Protein AF-A0A938HQ20-F1 (afdb_monomer)

Radius of gyration: 19.68 Å; Cα contacts (8 Å, |Δi|>4): 626; chains: 1; bounding box: 53×43×56 Å

Nearest PDB structures (foldseek):
  8byt-assembly1_A  TM=5.112E-01  e=1.386E-05  Veillonella parvula
  8wv0-assembly1_B  TM=6.462E-01  e=5.219E-04  Burkholderia pseudomallei
  7lhh-assembly1_C  TM=2.530E-01  e=4.144E-02  Escherichia coli
  6oqh-assembly1_A  TM=3.835E-01  e=7.288E+00  Escherichia coli K-12
  8b14-assembly1_A  TM=2.678E-01  e=3.634E+00  Escherichia coli

Solvent-accessible surface area (backbone atoms only — not comparable to full-atom values): 14205 Å² total; per-residue (Å²): 136,79,69,69,65,56,54,56,56,50,47,53,52,49,57,66,69,69,57,90,62,73,57,50,79,47,77,48,77,50,74,40,73,49,74,50,75,42,98,88,76,45,76,49,71,48,43,52,32,45,34,38,37,43,39,39,37,37,50,55,101,91,42,69,36,40,36,42,40,38,30,38,32,26,31,64,70,65,76,43,79,45,66,56,30,41,29,43,31,43,45,39,77,93,45,48,36,31,45,33,42,35,28,38,68,49,43,42,57,55,60,74,84,44,66,44,86,80,42,101,52,82,59,86,37,87,87,60,58,68,64,63,20,26,45,35,40,35,43,32,28,43,62,88,48,32,36,40,28,41,30,50,27,31,22,47,32,77,56,80,84,86,59,86,83,44,77,26,28,39,31,28,27,47,33,38,31,61,70,93,82,55,41,36,37,42,36,43,19,39,36,43,41,23,32,49,51,69,74,92,70,94,63,99,59,85,60,53,77,38,67,39,41,34,40,29,42,19,37,40,38,54,55,96,58,32,40,38,37,39,37,38,31,38,23,38,50,94,94,41,77,35,42,39,40,32,41,36,39,40,35,56,79,46,103,89,40,69,51,73,50,73,51,72,50,78,94

Mean predicted aligned error: 9.04 Å

Foldseek 3Di:
DPPVVVVVVVVVVVVLVPDPAPKDKDKDWDWDKDWDADPVPGIDIWGQKTWMKIWIFGADPQGTAKIFIWIWMQGTRNPDIFTQDTWMKGADHPFQKIKIFFKDFFPDACLVPDDCSRPPDDDLPPPQDDQGIFGFMKMWGDDVQKIKIKTKGQQARRDDDDDPSHFIKIKMKIKGQDDPVSQKIKMKIWMFTWHFDDDPDDDPDPRDIWTKTKIKIKMWGHDDQKIKIKMKMWIDGPNDIKIKIKIKMWGDPDPPDIDIDIDMDID

pLDDT: mean 82.88, std 16.13, range [30.03, 98.38]

Secondary structure (DSSP, 8-state):
--SHHHHHHHHHHHHHHS--SSEEEEEEEEEEEEEEEETTTEEEEEEEEEEEEEEEEEEETTEEEEEEEEEEEEETTTTEEEEEEEEEEEEPGGGS-EEEEEEEE---GGGGT--GGGSSS--TTTTTPPPSEEEEEEEEEEETTEEEEEEEE-S-TTS---SSS---EEEEEEEE--SSS--EEEEEEEEEEEEE---SSS------EEEEEEEEEEEEEEETTEEEEEEEEEEEETTEEEEEEEEEEEEEEETTEEEEEEEEEE-

Sequence (267 aa):
MKTARWWLSAALLACAAASPAAASLFVALEGDARGGYSQRGGADAEVNSVGGSARKVFADRRGDRVILFAQAEWVEDFSEALLHQAYAEWKGPMGRWNIAAGRVLLPWGLRTAWSPARMPYGSPYDWTRTLESDNGALLRGTLGVWDYGLALTQGYGMEDIEEFPGPGNLTGRLGMTPGVEGNFTLGLSFAAGTAHASEHGHGMGDAMAEERTALALDCTWNAGRGTYRFEGGARRAEETWHGTLFGAVDYALLPRLTAQAAGQMYE

Structure (mmCIF, N/CA/C/O backbone):
data_AF-A0A938HQ20-F1
#
_entry.id   AF-A0A938HQ20-F1
#
loop_
_atom_site.group_PDB
_atom_site.id
_atom_site.type_symbol
_atom_site.label_atom_id
_atom_site.label_alt_id
_atom_site.label_comp_id
_atom_site.label_asym_id
_atom_site.label_entity_id
_atom_site.label_seq_id
_atom_site.pdbx_PDB_ins_code
_atom_site.Cartn_x
_atom_site.Cartn_y
_atom_site.Cartn_z
_atom_site.occupancy
_atom_site.B_iso_or_equiv
_atom_site.auth_seq_id
_atom_site.auth_comp_id
_atom_site.auth_asym_id
_atom_site.auth_atom_id
_atom_site.pdbx_PDB_model_num
ATOM 1 N N . MET A 1 1 ? 28.613 -8.564 7.491 1.00 35.94 1 MET A N 1
ATOM 2 C CA . MET A 1 1 ? 28.114 -8.247 8.851 1.00 35.94 1 MET A CA 1
ATOM 3 C C . MET A 1 1 ? 26.579 -8.350 8.901 1.00 35.94 1 MET A C 1
ATOM 5 O O . MET A 1 1 ? 25.905 -7.336 8.963 1.00 35.94 1 MET A O 1
ATOM 9 N N . LYS A 1 2 ? 26.005 -9.567 8.840 1.00 38.31 2 LYS A N 1
ATOM 10 C CA . LYS A 1 2 ? 24.539 -9.797 8.723 1.00 38.31 2 LYS A CA 1
ATOM 11 C C . LYS A 1 2 ? 23.814 -10.035 10.061 1.00 38.31 2 LYS A C 1
ATOM 13 O O . LYS A 1 2 ? 22.591 -10.016 10.118 1.00 38.31 2 LYS A O 1
ATOM 18 N N . THR A 1 3 ? 24.552 -10.231 11.152 1.00 40.84 3 THR A N 1
ATOM 19 C CA . THR A 1 3 ? 23.993 -10.632 12.454 1.00 40.84 3 THR A CA 1
ATOM 20 C C . THR A 1 3 ? 23.426 -9.467 13.264 1.00 40.84 3 THR A C 1
ATOM 22 O O . THR A 1 3 ? 22.509 -9.677 14.047 1.00 40.84 3 THR A O 1
ATOM 25 N N . ALA A 1 4 ? 23.895 -8.232 13.053 1.00 42.06 4 ALA A N 1
ATOM 26 C CA . ALA A 1 4 ? 23.478 -7.069 13.845 1.00 42.06 4 ALA A CA 1
ATOM 27 C C . ALA A 1 4 ? 22.016 -6.636 13.605 1.00 42.06 4 ALA A C 1
ATOM 29 O O . ALA A 1 4 ? 21.377 -6.112 14.515 1.00 42.06 4 ALA A O 1
ATOM 30 N N . ARG A 1 5 ? 21.461 -6.897 12.412 1.00 44.66 5 ARG A N 1
ATOM 31 C CA . ARG A 1 5 ? 20.091 -6.491 12.045 1.00 44.66 5 ARG A CA 1
ATOM 32 C C . ARG A 1 5 ? 19.007 -7.273 12.805 1.00 44.66 5 ARG A C 1
ATOM 34 O O . ARG A 1 5 ? 17.974 -6.707 13.141 1.00 44.66 5 ARG A O 1
ATOM 41 N N . TRP A 1 6 ? 19.270 -8.533 13.159 1.00 40.19 6 TRP A N 1
ATOM 42 C CA . TRP A 1 6 ? 18.310 -9.388 13.872 1.00 40.19 6 TRP A CA 1
ATOM 43 C C . TRP A 1 6 ? 18.124 -8.986 15.339 1.00 40.19 6 TRP A C 1
ATOM 45 O O . TRP A 1 6 ? 17.018 -9.068 15.871 1.00 40.19 6 TRP A O 1
ATOM 55 N N . TRP A 1 7 ? 19.183 -8.497 15.989 1.00 42.97 7 TRP A N 1
ATOM 56 C CA . TRP A 1 7 ? 19.135 -8.120 17.404 1.00 42.97 7 TRP A CA 1
ATOM 57 C C . TRP A 1 7 ? 18.306 -6.862 17.659 1.00 42.97 7 TRP A C 1
ATOM 59 O O . TRP A 1 7 ? 17.634 -6.790 18.682 1.00 42.97 7 TRP A O 1
ATOM 69 N N . LEU A 1 8 ? 18.289 -5.902 16.729 1.00 49.34 8 LEU A N 1
ATOM 70 C CA . LEU A 1 8 ? 17.454 -4.700 16.835 1.00 49.34 8 LEU A CA 1
ATOM 71 C C . LEU A 1 8 ? 15.960 -5.033 16.717 1.00 49.34 8 LEU A C 1
ATOM 73 O O . LEU A 1 8 ? 15.164 -4.568 17.533 1.00 49.34 8 LEU A O 1
ATOM 77 N N . SER A 1 9 ? 15.588 -5.902 15.775 1.00 51.88 9 SER A N 1
ATOM 78 C CA . SER A 1 9 ? 14.206 -6.372 15.607 1.00 51.88 9 SER A CA 1
ATOM 79 C C . SER A 1 9 ? 13.742 -7.232 16.788 1.00 51.88 9 SER A C 1
ATOM 81 O O . SER A 1 9 ? 12.637 -7.044 17.297 1.00 51.88 9 SER A O 1
ATOM 83 N N . ALA A 1 10 ? 14.606 -8.122 17.289 1.00 56.50 10 ALA A N 1
ATOM 84 C CA . ALA A 1 10 ? 14.327 -8.925 18.479 1.00 56.50 10 ALA A CA 1
ATOM 85 C C . ALA A 1 10 ? 14.229 -8.067 19.753 1.00 56.50 10 ALA A C 1
ATOM 87 O O . ALA A 1 10 ? 13.354 -8.304 20.583 1.00 56.50 10 ALA A O 1
ATOM 88 N N . ALA A 1 11 ? 15.070 -7.038 19.898 1.00 55.06 11 ALA A N 1
ATOM 89 C CA . ALA A 1 11 ? 15.013 -6.105 21.020 1.00 55.06 11 ALA A CA 1
ATOM 90 C C . ALA A 1 11 ? 13.743 -5.243 20.986 1.00 55.06 11 ALA A C 1
ATOM 92 O O . ALA A 1 11 ? 13.121 -5.038 22.026 1.00 55.06 11 ALA A O 1
ATOM 93 N N . LEU A 1 12 ? 13.302 -4.792 19.807 1.00 55.19 12 LEU A N 1
ATOM 94 C CA . LEU A 1 12 ? 12.027 -4.085 19.651 1.00 55.19 12 LEU A CA 1
ATOM 95 C C . LEU A 1 12 ? 10.833 -4.979 20.011 1.00 55.19 12 LEU A C 1
ATOM 97 O O . LEU A 1 12 ? 9.939 -4.530 20.728 1.00 55.19 12 LEU A O 1
ATOM 101 N N . LEU A 1 13 ? 10.848 -6.253 19.601 1.00 56.19 13 LEU A N 1
ATOM 102 C CA . LEU A 1 13 ? 9.827 -7.240 19.973 1.00 56.19 13 LEU A CA 1
ATOM 103 C C . LEU A 1 13 ? 9.849 -7.573 21.476 1.00 56.19 13 LEU A C 1
ATOM 105 O O . LEU A 1 13 ? 8.793 -7.661 22.099 1.00 56.19 13 LEU A O 1
ATOM 109 N N . ALA A 1 14 ? 11.027 -7.684 22.093 1.00 56.59 14 ALA A N 1
ATOM 110 C CA . ALA A 1 14 ? 11.170 -7.936 23.529 1.00 56.59 14 ALA A CA 1
ATOM 111 C C . ALA A 1 14 ? 10.738 -6.727 24.383 1.00 56.59 14 ALA A C 1
ATOM 113 O O . ALA A 1 14 ? 9.998 -6.884 25.355 1.00 56.59 14 ALA A O 1
ATOM 114 N N . CYS A 1 15 ? 11.098 -5.504 23.982 1.00 55.03 15 CYS A N 1
ATOM 115 C CA . CYS A 1 15 ? 10.603 -4.267 24.597 1.00 55.03 15 CYS A CA 1
ATOM 116 C C . CYS A 1 15 ? 9.084 -4.103 24.402 1.00 55.03 15 CYS A C 1
ATOM 118 O O . CYS A 1 15 ? 8.376 -3.594 25.277 1.00 55.03 15 CYS A O 1
ATOM 120 N N . ALA A 1 16 ? 8.554 -4.592 23.279 1.00 53.69 16 ALA A N 1
ATOM 121 C CA . ALA A 1 16 ? 7.124 -4.691 23.033 1.00 53.69 16 ALA A CA 1
ATOM 122 C C . ALA A 1 16 ? 6.448 -5.796 23.875 1.00 53.69 16 ALA A C 1
ATOM 124 O O . ALA A 1 16 ? 5.282 -5.647 24.219 1.00 53.69 16 ALA A O 1
ATOM 125 N N . ALA A 1 17 ? 7.130 -6.849 24.311 1.00 56.34 17 ALA A N 1
ATOM 126 C CA . ALA A 1 17 ? 6.540 -7.831 25.227 1.00 56.34 17 ALA A CA 1
ATOM 127 C C . ALA A 1 17 ? 6.546 -7.360 26.698 1.00 56.34 17 ALA A C 1
ATOM 129 O O . ALA A 1 17 ? 5.635 -7.686 27.451 1.00 56.34 17 ALA A O 1
ATOM 130 N N . ALA A 1 18 ? 7.533 -6.552 27.103 1.00 54.78 18 ALA A N 1
ATOM 131 C CA . ALA A 1 18 ? 7.809 -6.253 28.514 1.00 54.78 18 ALA A CA 1
ATOM 132 C C . ALA A 1 18 ? 7.185 -4.956 29.077 1.00 54.78 18 ALA A C 1
ATOM 134 O O . ALA A 1 18 ? 7.419 -4.617 30.236 1.00 54.78 18 ALA A O 1
ATOM 135 N N . SER A 1 19 ? 6.421 -4.186 28.292 1.00 50.12 19 SER A N 1
ATOM 136 C CA . SER A 1 19 ? 5.886 -2.902 28.781 1.00 50.12 19 SER A CA 1
ATOM 137 C C . SER A 1 19 ? 4.644 -3.091 29.673 1.00 50.12 19 SER A C 1
ATOM 139 O O . SER A 1 19 ? 3.666 -3.666 29.198 1.00 50.12 19 SER A O 1
ATOM 141 N N . PRO A 1 20 ? 4.627 -2.538 30.904 1.00 52.44 20 PRO A N 1
ATOM 142 C CA . PRO A 1 20 ? 3.507 -2.626 31.852 1.00 52.44 20 PRO A CA 1
ATOM 143 C C . PRO A 1 20 ? 2.342 -1.660 31.553 1.00 52.44 20 PRO A C 1
ATOM 145 O O . PRO A 1 20 ? 1.406 -1.555 32.343 1.00 52.44 20 PRO A O 1
ATOM 148 N N . ALA A 1 21 ? 2.387 -0.919 30.441 1.00 59.69 21 ALA A N 1
ATOM 149 C CA . ALA A 1 21 ? 1.270 -0.085 30.001 1.00 59.69 21 ALA A CA 1
ATOM 150 C C . ALA A 1 21 ? 0.117 -0.951 29.461 1.00 59.69 21 ALA A C 1
ATOM 152 O O . ALA A 1 21 ? 0.359 -2.047 28.959 1.00 59.69 21 ALA A O 1
ATOM 153 N N . ALA A 1 22 ? -1.123 -0.444 29.513 1.00 65.69 22 ALA A N 1
ATOM 154 C CA . ALA A 1 22 ? -2.286 -1.072 28.881 1.00 65.69 22 ALA A CA 1
ATOM 155 C C . ALA A 1 22 ? -2.077 -1.139 27.359 1.00 65.69 22 ALA A C 1
ATOM 157 O O . ALA A 1 22 ? -2.419 -0.219 26.614 1.00 65.69 22 ALA A O 1
ATOM 158 N N . ALA A 1 23 ? -1.438 -2.216 26.919 1.00 80.38 23 ALA A N 1
ATOM 159 C CA . ALA A 1 23 ? -1.070 -2.440 25.542 1.00 80.38 23 ALA A CA 1
ATOM 160 C C . ALA A 1 23 ? -1.601 -3.793 25.085 1.00 80.38 23 ALA A C 1
ATOM 162 O O . ALA A 1 23 ? -1.509 -4.785 25.802 1.00 80.38 23 ALA A O 1
ATOM 163 N N . SER A 1 24 ? -2.154 -3.820 23.879 1.00 88.38 24 SER A N 1
ATOM 164 C CA . SER A 1 24 ? -2.620 -5.049 23.240 1.00 88.38 24 SER A CA 1
ATOM 165 C C . SER A 1 24 ? -1.616 -5.473 22.179 1.00 88.38 24 SER A C 1
ATOM 167 O O . SER A 1 24 ? -1.147 -4.634 21.408 1.00 88.38 24 SER A O 1
ATOM 169 N N . LEU A 1 25 ? -1.283 -6.761 22.148 1.00 90.81 25 LEU A N 1
ATOM 170 C CA . LEU A 1 25 ? -0.460 -7.365 21.107 1.00 90.81 25 LEU A CA 1
ATOM 171 C C . LEU A 1 25 ? -1.346 -8.250 20.234 1.00 90.81 25 LEU A C 1
ATOM 173 O O . LEU A 1 25 ? -2.010 -9.155 20.735 1.00 90.81 25 LEU A O 1
ATOM 177 N N . PHE A 1 26 ? -1.321 -7.993 18.935 1.00 92.38 26 PHE A N 1
ATOM 178 C CA . PHE A 1 26 ? -1.971 -8.807 17.921 1.00 92.38 26 PHE A CA 1
ATOM 179 C C . PHE A 1 26 ? -0.890 -9.455 17.069 1.00 92.38 26 PHE A C 1
ATOM 181 O O . PHE A 1 26 ? 0.041 -8.776 16.634 1.00 92.38 26 PHE A O 1
ATOM 188 N N . VAL A 1 27 ? -1.018 -10.756 16.842 1.00 91.81 27 VAL A N 1
ATOM 189 C CA . VAL A 1 27 ? -0.123 -11.527 15.981 1.00 91.81 27 VAL A CA 1
ATOM 190 C C . VAL A 1 27 ? -0.981 -12.237 14.949 1.00 91.81 27 VAL A C 1
ATOM 192 O O . VAL A 1 27 ? -1.988 -12.849 15.304 1.00 91.81 27 VAL A O 1
ATOM 195 N N . ALA A 1 28 ? -0.589 -12.135 13.686 1.00 91.25 28 ALA A N 1
ATOM 196 C CA . ALA A 1 28 ? -1.20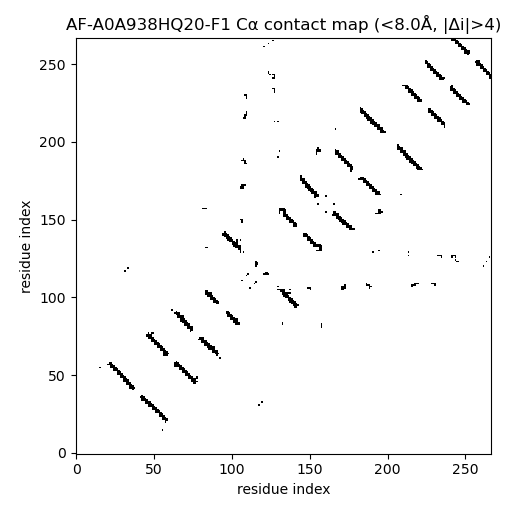3 -12.854 12.583 1.00 91.25 28 ALA A CA 1
ATOM 197 C C . ALA A 1 28 ? -0.129 -13.656 11.852 1.00 91.25 28 ALA A C 1
ATOM 199 O O . ALA A 1 28 ? 0.988 -13.175 11.668 1.00 91.25 28 ALA A O 1
ATOM 200 N N . LEU A 1 29 ? -0.487 -14.870 11.450 1.00 91.75 29 LEU A N 1
ATOM 201 C CA . LEU A 1 29 ? 0.330 -15.748 10.626 1.00 91.75 29 LEU A CA 1
ATOM 202 C C . LEU A 1 29 ? -0.475 -16.099 9.384 1.00 91.75 29 LEU A C 1
ATOM 204 O O . LEU A 1 29 ? -1.686 -16.314 9.470 1.00 91.75 29 LEU A O 1
ATOM 208 N N . GLU A 1 30 ? 0.202 -16.153 8.252 1.00 89.50 30 GLU A N 1
ATOM 209 C CA . GLU A 1 30 ? -0.405 -16.422 6.960 1.00 89.50 30 GLU A CA 1
ATOM 210 C C . GLU A 1 30 ? 0.508 -17.296 6.108 1.00 89.50 30 GLU A C 1
ATOM 212 O O . GLU A 1 30 ? 1.730 -17.283 6.253 1.00 89.50 30 GLU A O 1
ATOM 217 N N . GLY A 1 31 ? -0.110 -18.082 5.237 1.00 90.00 31 GLY A N 1
ATOM 218 C CA . GLY A 1 31 ? 0.582 -18.901 4.260 1.00 90.00 31 GLY A CA 1
ATOM 219 C C . GLY A 1 31 ? -0.274 -19.037 3.013 1.00 90.00 31 GLY A C 1
ATOM 220 O O . GLY A 1 31 ? -1.499 -19.149 3.112 1.00 90.00 31 GLY A O 1
ATOM 221 N N . ASP A 1 32 ? 0.383 -19.009 1.863 1.00 89.31 32 ASP A N 1
ATOM 222 C CA . ASP A 1 32 ? -0.200 -19.160 0.539 1.00 89.31 32 ASP A CA 1
ATOM 223 C C . ASP A 1 32 ? 0.540 -20.281 -0.197 1.00 89.31 32 ASP A C 1
ATOM 225 O O . ASP A 1 32 ? 1.761 -20.243 -0.358 1.00 89.31 32 ASP A O 1
ATOM 229 N N . ALA A 1 33 ? -0.213 -21.294 -0.614 1.00 90.94 33 ALA A N 1
ATOM 230 C CA . ALA A 1 33 ? 0.279 -22.414 -1.398 1.00 90.94 33 ALA A CA 1
ATOM 231 C C . ALA A 1 33 ? -0.568 -22.521 -2.661 1.00 90.94 33 ALA A C 1
ATOM 233 O O . ALA A 1 33 ? -1.803 -22.501 -2.597 1.00 90.94 33 ALA A O 1
ATOM 234 N N . ARG A 1 34 ? 0.100 -22.647 -3.805 1.00 89.12 34 ARG A N 1
ATOM 235 C CA . ARG A 1 34 ? -0.525 -22.581 -5.123 1.00 89.12 34 ARG A CA 1
ATOM 236 C C . ARG A 1 34 ? -0.259 -23.857 -5.897 1.00 89.12 34 ARG A C 1
ATOM 238 O O . ARG A 1 34 ? 0.762 -24.514 -5.725 1.00 89.12 34 ARG A O 1
ATOM 245 N N . GLY A 1 35 ? -1.232 -24.220 -6.723 1.00 89.12 35 GLY A N 1
ATOM 246 C CA . GLY A 1 35 ? -1.137 -25.326 -7.662 1.00 89.12 35 GLY A CA 1
ATOM 247 C C . GLY A 1 35 ? -1.633 -24.858 -9.018 1.00 89.12 35 GLY A C 1
ATOM 248 O O . GLY A 1 35 ? -2.749 -24.341 -9.120 1.00 89.12 35 GLY A O 1
ATOM 249 N N . GLY A 1 36 ? -0.799 -25.020 -10.034 1.00 86.44 36 GLY A N 1
ATOM 250 C CA . GLY A 1 36 ? -1.066 -24.605 -11.396 1.00 86.44 36 GLY A CA 1
ATOM 251 C C . GLY A 1 36 ? -1.168 -25.794 -12.343 1.00 86.44 36 GLY A C 1
ATOM 252 O O . GLY A 1 36 ? -0.739 -26.920 -12.073 1.00 86.44 36 GLY A O 1
ATOM 253 N N . TYR A 1 37 ? -1.806 -25.543 -13.481 1.00 87.50 37 TYR A N 1
ATOM 254 C CA . TYR A 1 37 ? -1.703 -26.424 -14.630 1.00 87.50 37 TYR A CA 1
ATOM 255 C C . TYR A 1 37 ? -1.673 -25.588 -15.898 1.00 87.50 37 TYR A C 1
ATOM 257 O O . TYR A 1 37 ? -2.582 -24.797 -16.162 1.00 87.50 37 TYR A O 1
ATOM 265 N N . SER A 1 38 ? -0.656 -25.807 -16.724 1.00 85.62 38 SER A N 1
ATOM 266 C CA . SER A 1 38 ? -0.577 -25.216 -18.053 1.00 85.62 38 SER A CA 1
ATOM 267 C C . SER A 1 38 ? -0.276 -26.282 -19.101 1.00 85.62 38 SER A C 1
ATOM 269 O O . SER A 1 38 ? 0.486 -27.219 -18.875 1.00 85.62 38 SER A O 1
ATOM 271 N N . GLN A 1 39 ? -0.840 -26.124 -20.302 1.00 83.06 39 GLN A N 1
ATOM 272 C CA . GLN A 1 39 ? -0.593 -27.068 -21.402 1.00 83.06 39 GLN A CA 1
ATOM 273 C C . GLN A 1 39 ? 0.886 -27.133 -21.817 1.00 83.06 39 GLN A C 1
ATOM 275 O O . GLN A 1 39 ? 1.313 -28.137 -22.379 1.00 83.06 39 GLN A O 1
ATOM 280 N N . ARG A 1 40 ? 1.660 -26.065 -21.569 1.00 83.50 40 ARG A N 1
ATOM 281 C CA . ARG A 1 40 ? 3.086 -25.981 -21.922 1.00 83.50 40 ARG A CA 1
ATOM 282 C C . ARG A 1 40 ? 4.021 -26.400 -20.784 1.00 83.50 40 ARG A C 1
ATOM 284 O O . ARG A 1 40 ? 5.085 -26.928 -21.078 1.00 83.50 40 ARG A O 1
ATOM 291 N N . GLY A 1 41 ? 3.642 -26.159 -19.529 1.00 75.19 41 GLY A N 1
ATOM 292 C CA . GLY A 1 41 ? 4.478 -26.396 -18.345 1.00 75.19 41 GLY A CA 1
ATOM 293 C C . GLY A 1 41 ? 4.100 -27.629 -17.522 1.00 75.19 41 GLY A C 1
ATOM 294 O O . GLY A 1 41 ? 4.855 -28.014 -16.639 1.00 75.19 41 GLY A O 1
ATOM 295 N N . GLY A 1 42 ? 2.971 -28.282 -17.817 1.00 88.50 42 GLY A N 1
ATOM 296 C CA . GLY A 1 42 ? 2.467 -29.387 -17.003 1.00 88.50 42 GLY A CA 1
ATOM 297 C C . GLY A 1 42 ? 1.793 -28.895 -15.721 1.00 88.50 42 GLY A C 1
ATOM 298 O O . GLY A 1 42 ? 1.267 -27.784 -15.687 1.00 88.50 42 GLY A O 1
ATOM 299 N N . ALA A 1 43 ? 1.749 -29.762 -14.708 1.00 90.25 43 ALA A N 1
ATOM 300 C CA . ALA A 1 43 ? 1.252 -29.424 -13.378 1.00 90.25 43 ALA A CA 1
ATOM 301 C C . ALA A 1 43 ? 2.411 -28.984 -12.481 1.00 90.25 43 ALA A C 1
ATOM 303 O O . ALA A 1 43 ? 3.454 -29.641 -12.463 1.00 90.25 43 ALA A O 1
ATOM 304 N N . ASP A 1 44 ? 2.190 -27.929 -11.716 1.00 89.50 44 ASP A N 1
ATOM 305 C CA . ASP A 1 44 ? 3.142 -27.337 -10.787 1.00 89.50 44 ASP A CA 1
ATOM 306 C C . ASP A 1 44 ? 2.473 -27.050 -9.439 1.00 89.50 44 ASP A C 1
ATOM 308 O O . ASP A 1 44 ? 1.250 -26.918 -9.335 1.00 89.50 44 ASP A O 1
ATOM 312 N N . ALA A 1 45 ? 3.278 -27.026 -8.382 1.00 90.94 45 ALA A N 1
ATOM 313 C CA . ALA A 1 45 ? 2.842 -26.671 -7.042 1.00 90.94 45 ALA A CA 1
ATOM 314 C C . ALA A 1 45 ? 3.986 -25.971 -6.314 1.00 90.94 45 ALA A C 1
ATOM 316 O O . ALA A 1 45 ? 5.121 -26.442 -6.369 1.00 90.94 45 ALA A O 1
ATOM 317 N N . GLU A 1 46 ? 3.665 -24.890 -5.617 1.00 89.25 46 GLU A N 1
ATOM 318 C CA . GLU A 1 46 ? 4.634 -24.032 -4.936 1.00 89.25 46 GLU A CA 1
ATOM 319 C C . GLU A 1 46 ? 4.063 -23.504 -3.617 1.00 89.25 46 GLU A C 1
ATOM 321 O O . GLU A 1 46 ? 2.843 -23.371 -3.435 1.00 89.25 46 GLU A O 1
ATOM 326 N N . VAL A 1 47 ? 4.952 -23.171 -2.686 1.00 89.56 47 VAL A N 1
ATOM 327 C CA . VAL A 1 47 ? 4.629 -22.310 -1.552 1.00 89.56 47 VAL A CA 1
ATOM 328 C C . VAL A 1 47 ? 4.931 -20.881 -1.980 1.00 89.56 47 VAL A C 1
ATOM 330 O O . VAL A 1 47 ? 6.069 -20.418 -1.912 1.00 89.56 47 VAL A O 1
ATOM 333 N N . ASN A 1 48 ? 3.888 -20.176 -2.416 1.00 87.75 48 ASN A N 1
ATOM 334 C CA . ASN A 1 48 ? 4.011 -18.801 -2.883 1.00 87.75 48 ASN A CA 1
ATOM 335 C C . ASN A 1 48 ? 4.508 -17.874 -1.765 1.00 87.75 48 ASN A C 1
ATOM 337 O O . ASN A 1 48 ? 5.403 -17.065 -1.999 1.00 87.75 48 ASN A O 1
ATOM 341 N N . SER A 1 49 ? 3.962 -17.999 -0.546 1.00 89.00 49 SER A N 1
ATOM 342 C CA . SER A 1 49 ? 4.489 -17.259 0.604 1.00 89.00 49 SER A CA 1
ATOM 343 C C . SER A 1 49 ? 4.149 -17.861 1.968 1.00 89.00 49 SER A C 1
ATOM 345 O O . SER A 1 49 ? 3.145 -18.551 2.150 1.00 89.00 49 SER A O 1
ATOM 347 N N . VAL A 1 50 ? 4.986 -17.566 2.965 1.00 92.00 50 VAL A N 1
ATOM 348 C CA . VAL A 1 50 ? 4.714 -17.793 4.392 1.00 92.00 50 VAL A CA 1
ATOM 349 C C . VAL A 1 50 ? 5.183 -16.578 5.169 1.00 92.00 50 VAL A C 1
ATOM 351 O O . VAL A 1 50 ? 6.354 -16.211 5.116 1.00 92.00 50 VAL A O 1
ATOM 354 N N . GLY A 1 51 ? 4.293 -15.969 5.940 1.00 92.62 51 GLY A N 1
ATOM 355 C CA . GLY A 1 51 ? 4.599 -14.722 6.618 1.00 92.62 51 GLY A CA 1
ATOM 356 C C . GLY A 1 51 ? 3.786 -14.487 7.873 1.00 92.62 51 GLY A C 1
ATOM 357 O O . GLY A 1 51 ? 2.996 -15.316 8.335 1.00 92.62 51 GLY A O 1
ATOM 358 N N . GLY A 1 52 ? 4.010 -13.320 8.456 1.00 92.81 52 GLY A N 1
ATOM 359 C CA . GLY A 1 52 ? 3.270 -12.895 9.623 1.00 92.81 52 GLY A CA 1
ATOM 360 C C . GLY A 1 52 ? 3.441 -11.421 9.926 1.00 92.81 52 GLY A C 1
ATOM 361 O O . GLY A 1 52 ? 4.349 -10.743 9.442 1.00 92.81 52 GLY A O 1
ATOM 362 N N . SER A 1 53 ? 2.552 -10.927 10.777 1.00 94.19 53 SER A N 1
ATOM 363 C CA . SER A 1 53 ? 2.621 -9.570 11.294 1.00 94.19 53 SER A CA 1
ATOM 364 C C . SER A 1 53 ? 2.421 -9.532 12.800 1.00 94.19 53 SER A C 1
ATOM 366 O O . SER A 1 53 ? 1.719 -10.356 13.391 1.00 94.19 53 SER A O 1
ATOM 368 N N . ALA A 1 54 ? 3.050 -8.545 13.427 1.00 94.81 54 ALA A N 1
ATOM 369 C CA . ALA A 1 54 ? 2.888 -8.219 14.829 1.00 94.81 54 ALA A CA 1
ATOM 370 C C . ALA A 1 54 ? 2.494 -6.747 14.954 1.00 94.81 54 ALA A C 1
ATOM 372 O O . ALA A 1 54 ? 3.166 -5.856 14.433 1.00 94.81 54 ALA A O 1
ATOM 373 N N . ARG A 1 55 ? 1.408 -6.487 15.680 1.00 94.19 55 ARG A N 1
ATOM 374 C CA . ARG A 1 55 ? 0.903 -5.144 15.957 1.00 94.19 55 ARG A CA 1
ATOM 375 C C . ARG A 1 55 ? 0.765 -4.954 17.454 1.00 94.19 55 ARG A C 1
ATOM 377 O O . ARG A 1 55 ? -0.078 -5.586 18.086 1.00 94.19 55 ARG A O 1
ATOM 384 N N . LYS A 1 56 ? 1.537 -4.032 18.018 1.00 93.50 56 LYS A N 1
ATOM 385 C CA . LYS A 1 56 ? 1.372 -3.594 19.402 1.00 93.50 56 LYS A CA 1
ATOM 386 C C . LYS A 1 56 ? 0.672 -2.245 19.449 1.00 93.50 56 LYS A C 1
ATOM 388 O O . LYS A 1 56 ? 1.112 -1.304 18.800 1.00 93.50 56 LYS A O 1
ATOM 393 N N . VAL A 1 57 ? -0.395 -2.146 20.233 1.00 92.62 57 VAL A N 1
ATOM 394 C CA . VAL A 1 57 ? -1.217 -0.938 20.362 1.00 92.62 57 VAL A CA 1
ATOM 395 C C . VAL A 1 57 ? -1.171 -0.438 21.795 1.00 92.62 57 VAL A C 1
ATOM 397 O O . VAL A 1 57 ? -1.505 -1.182 22.712 1.00 92.62 57 VAL A O 1
ATOM 400 N N . PHE A 1 58 ? -0.793 0.822 21.978 1.00 92.12 58 PHE A N 1
ATOM 401 C CA . PHE A 1 58 ? -0.860 1.543 23.243 1.00 92.12 58 PHE A CA 1
ATOM 402 C C . PHE A 1 58 ? -2.049 2.503 23.194 1.00 92.12 58 PHE A C 1
ATOM 404 O O . PHE A 1 58 ? -2.095 3.402 22.345 1.00 92.12 58 PHE A O 1
ATOM 411 N N . ALA A 1 59 ? -3.006 2.305 24.097 1.00 88.44 59 ALA A N 1
ATOM 412 C CA . ALA A 1 59 ? -4.228 3.096 24.162 1.00 88.44 59 ALA A CA 1
ATOM 413 C C . ALA A 1 59 ? -4.247 4.013 25.393 1.00 88.44 59 ALA A C 1
ATOM 415 O O . ALA A 1 59 ? -3.679 3.697 26.440 1.00 88.44 59 ALA A O 1
ATOM 416 N N . ASP A 1 60 ? -4.927 5.151 25.266 1.00 83.88 60 ASP A N 1
ATOM 417 C CA . ASP A 1 60 ? -5.290 6.031 26.375 1.00 83.88 60 ASP A CA 1
ATOM 418 C C . ASP A 1 60 ? -6.821 6.080 26.551 1.00 83.88 60 ASP A C 1
ATOM 420 O O . ASP A 1 60 ? -7.578 5.391 25.867 1.00 83.88 60 ASP A O 1
ATOM 424 N N . ARG A 1 61 ? -7.312 6.927 27.466 1.00 80.75 61 ARG A N 1
ATOM 425 C CA . ARG A 1 61 ? -8.760 7.096 27.723 1.00 80.75 61 ARG A CA 1
ATOM 426 C C . ARG A 1 61 ? -9.569 7.579 26.511 1.00 80.75 61 ARG A C 1
ATOM 428 O O . ARG A 1 61 ? -10.792 7.585 26.563 1.00 80.75 61 ARG A O 1
ATOM 435 N N . ARG A 1 62 ? -8.908 8.052 25.458 1.00 80.31 62 ARG A N 1
ATOM 436 C CA . ARG A 1 62 ? -9.505 8.578 24.230 1.00 80.31 62 ARG A CA 1
ATOM 437 C C . ARG A 1 62 ? -9.303 7.621 23.038 1.00 80.31 62 ARG A C 1
ATOM 439 O O . ARG A 1 62 ? -9.688 7.992 21.930 1.00 80.31 62 ARG A O 1
ATOM 446 N N . GLY A 1 63 ? -8.722 6.436 23.252 1.00 82.25 63 GLY A N 1
ATOM 447 C CA . GLY A 1 63 ? -8.535 5.379 22.252 1.00 82.25 63 GLY A CA 1
ATOM 448 C C . GLY A 1 63 ? -7.069 5.059 21.948 1.00 82.25 63 GLY A C 1
ATOM 449 O O . GLY A 1 63 ? -6.158 5.451 22.675 1.00 82.25 63 GLY A O 1
ATOM 450 N N . ASP A 1 64 ? -6.841 4.330 20.856 1.00 83.69 64 ASP A N 1
ATOM 451 C CA . ASP A 1 64 ? -5.502 3.959 20.386 1.00 83.69 64 ASP A CA 1
ATOM 452 C C . ASP A 1 64 ? -4.662 5.200 20.066 1.00 83.69 64 ASP A C 1
ATOM 454 O O . ASP A 1 64 ? -5.088 6.060 19.288 1.00 83.69 64 ASP A O 1
ATOM 458 N N . ARG A 1 65 ? -3.449 5.279 20.625 1.00 89.94 65 ARG A N 1
ATOM 459 C CA . ARG A 1 65 ? -2.532 6.407 20.416 1.00 89.94 65 ARG A CA 1
ATOM 460 C C . ARG A 1 65 ? -1.289 6.037 19.659 1.00 89.94 65 ARG A C 1
ATOM 462 O O . ARG A 1 65 ? -0.967 6.721 18.697 1.00 89.94 65 ARG A O 1
ATOM 469 N N . VAL A 1 66 ? -0.600 4.993 20.088 1.00 94.31 66 VAL A N 1
ATOM 470 C CA . VAL A 1 66 ? 0.661 4.589 19.469 1.00 94.31 66 VAL A CA 1
ATOM 471 C C . VAL A 1 66 ? 0.539 3.153 19.004 1.00 94.31 66 VAL A C 1
ATOM 473 O O . VAL A 1 66 ? 0.071 2.295 19.750 1.00 94.31 66 VAL A O 1
ATOM 476 N N . ILE A 1 67 ? 0.954 2.894 17.771 1.00 94.81 67 ILE A N 1
ATOM 477 C CA . ILE A 1 67 ? 1.018 1.559 17.191 1.00 94.81 67 ILE A CA 1
ATOM 478 C C . ILE A 1 67 ? 2.461 1.281 16.805 1.00 94.81 67 ILE A C 1
ATOM 480 O O . ILE A 1 67 ? 3.087 2.095 16.141 1.00 94.81 67 ILE A O 1
ATOM 484 N N . LEU A 1 68 ? 2.972 0.121 17.192 1.00 96.88 68 LEU A N 1
ATOM 485 C CA . LEU A 1 68 ? 4.177 -0.454 16.609 1.00 96.88 68 LEU A CA 1
ATOM 486 C C . LEU A 1 68 ? 3.735 -1.611 15.721 1.00 96.88 68 LEU A C 1
ATOM 488 O O . LEU A 1 68 ? 2.978 -2.470 16.179 1.00 96.88 68 LEU A O 1
ATOM 492 N N . PHE A 1 69 ? 4.168 -1.618 14.468 1.00 95.88 69 PHE A N 1
ATOM 493 C CA . PHE A 1 69 ? 3.786 -2.635 13.497 1.00 95.88 69 PHE A CA 1
ATOM 494 C C . PHE A 1 69 ? 5.016 -3.195 12.797 1.00 95.88 69 PHE A C 1
ATOM 496 O O . PHE A 1 69 ? 5.898 -2.433 12.405 1.00 95.88 69 PHE A O 1
ATOM 503 N N . ALA A 1 70 ? 5.051 -4.512 12.622 1.00 95.88 70 ALA A N 1
ATOM 504 C CA . ALA A 1 70 ? 6.030 -5.199 11.797 1.00 95.88 70 ALA A CA 1
ATOM 505 C C . ALA A 1 70 ? 5.342 -6.301 10.986 1.00 95.88 70 ALA A C 1
ATOM 507 O O . ALA A 1 70 ? 4.504 -7.021 11.529 1.00 95.88 70 ALA A O 1
ATOM 508 N N . GLN A 1 71 ? 5.711 -6.441 9.717 1.00 92.88 71 GLN A N 1
ATOM 509 C CA . GLN A 1 71 ? 5.272 -7.513 8.830 1.00 92.88 71 GLN A CA 1
ATOM 510 C C . GLN A 1 71 ? 6.443 -7.974 7.972 1.00 92.88 71 GLN A C 1
ATOM 512 O O . GLN A 1 71 ? 7.111 -7.151 7.339 1.00 92.88 71 GLN A O 1
ATOM 517 N N . ALA A 1 72 ? 6.651 -9.284 7.943 1.00 92.44 72 ALA A N 1
ATOM 518 C CA . ALA A 1 72 ? 7.651 -9.930 7.113 1.00 92.44 72 ALA A CA 1
ATOM 519 C C . ALA A 1 72 ? 7.099 -11.239 6.541 1.00 92.44 72 ALA A C 1
ATOM 521 O O . ALA A 1 72 ? 6.252 -11.885 7.166 1.00 92.44 72 ALA A O 1
ATOM 522 N N . GLU A 1 73 ? 7.607 -11.631 5.384 1.00 90.19 73 GLU A N 1
ATOM 523 C CA . GLU A 1 73 ? 7.260 -12.882 4.719 1.00 90.19 73 GLU A CA 1
ATOM 524 C C . GLU A 1 73 ? 8.474 -13.488 4.023 1.00 90.19 73 GLU A C 1
ATOM 526 O O . GLU A 1 73 ? 9.433 -12.801 3.675 1.00 90.19 73 GLU A O 1
ATOM 531 N N . TRP A 1 74 ? 8.423 -14.800 3.857 1.00 90.44 74 TRP A N 1
ATOM 532 C CA . TRP A 1 74 ? 9.232 -15.528 2.901 1.00 90.44 74 TRP A CA 1
ATOM 533 C C . TRP A 1 74 ? 8.391 -15.781 1.658 1.00 90.44 74 TRP A C 1
ATOM 535 O O . TRP A 1 74 ? 7.239 -16.198 1.795 1.00 90.44 74 TRP A O 1
ATOM 545 N N . VAL A 1 75 ? 8.959 -15.554 0.479 1.00 86.19 75 VAL A N 1
ATOM 546 C CA . VAL A 1 75 ? 8.289 -15.753 -0.816 1.00 86.19 75 VAL A CA 1
ATOM 547 C C . VAL A 1 75 ? 9.043 -16.768 -1.667 1.00 86.19 75 VAL A C 1
ATOM 549 O O . VAL A 1 75 ? 10.185 -17.110 -1.345 1.00 86.19 75 VAL A O 1
ATOM 552 N N . GLU A 1 76 ? 8.381 -17.263 -2.715 1.00 84.81 76 GLU A N 1
ATOM 553 C CA . GLU A 1 76 ? 8.972 -18.117 -3.756 1.00 84.81 76 GLU A CA 1
ATOM 554 C C . GLU A 1 76 ? 9.726 -19.325 -3.173 1.00 84.81 76 GLU A C 1
ATOM 556 O O . GLU A 1 76 ? 10.951 -19.425 -3.258 1.00 84.81 76 GLU A O 1
ATOM 561 N N . ASP A 1 77 ? 9.003 -20.228 -2.500 1.00 88.06 77 ASP A N 1
ATOM 562 C CA . ASP A 1 77 ? 9.580 -21.414 -1.848 1.00 88.06 77 ASP A CA 1
ATOM 563 C C . ASP A 1 77 ? 10.726 -21.084 -0.869 1.00 88.06 77 ASP A C 1
ATOM 565 O O . ASP A 1 77 ? 11.716 -21.812 -0.743 1.00 88.06 77 ASP A O 1
ATOM 569 N N . PHE A 1 78 ? 10.565 -19.989 -0.119 1.00 88.56 78 PHE A N 1
ATOM 570 C CA . PHE A 1 78 ? 11.523 -19.491 0.874 1.00 88.56 78 PHE A CA 1
ATOM 571 C C . PHE A 1 78 ? 12.856 -18.994 0.290 1.00 88.56 78 PHE A C 1
ATOM 573 O O . PHE A 1 78 ? 13.839 -18.878 1.032 1.00 88.56 78 PHE A O 1
ATOM 580 N N . SER A 1 79 ? 12.907 -18.700 -1.012 1.00 86.62 79 SER A N 1
ATOM 581 C CA . SER A 1 79 ? 14.110 -18.190 -1.677 1.00 86.62 79 SER A CA 1
ATOM 582 C C . SER A 1 79 ? 14.467 -16.772 -1.214 1.00 86.62 79 SER A C 1
ATOM 584 O O . SER A 1 79 ? 15.648 -16.438 -1.074 1.00 86.62 79 SER A O 1
ATOM 586 N N . GLU A 1 80 ? 13.452 -15.969 -0.894 1.00 84.12 80 GLU A N 1
ATOM 587 C CA . GLU A 1 80 ? 13.596 -14.570 -0.522 1.00 84.12 80 GLU A CA 1
ATOM 588 C C . GLU A 1 80 ? 12.863 -14.261 0.788 1.00 84.12 80 GLU A C 1
ATOM 590 O O . GLU A 1 80 ? 11.807 -14.815 1.090 1.00 84.12 80 GLU A O 1
ATOM 595 N N . ALA A 1 81 ? 13.455 -13.378 1.599 1.00 87.38 81 ALA A N 1
ATOM 596 C CA . ALA A 1 81 ? 12.884 -12.897 2.852 1.00 87.38 81 ALA A CA 1
ATOM 597 C C . ALA A 1 81 ? 12.642 -11.388 2.761 1.00 87.38 81 ALA A C 1
ATOM 599 O O . ALA A 1 81 ? 13.590 -10.602 2.695 1.00 87.38 81 ALA A O 1
ATOM 600 N N . LEU A 1 82 ? 11.377 -10.988 2.828 1.00 86.06 82 LEU A N 1
ATOM 601 C CA . LEU A 1 82 ? 10.929 -9.616 2.647 1.00 86.06 82 LEU A CA 1
ATOM 602 C C . LEU A 1 82 ? 10.424 -9.026 3.964 1.00 86.06 82 LEU A C 1
ATOM 604 O O . LEU A 1 82 ? 9.604 -9.609 4.671 1.00 86.06 82 LEU A O 1
ATOM 608 N N . LEU A 1 83 ? 10.892 -7.820 4.289 1.00 88.38 83 LEU A N 1
ATOM 609 C CA . LEU A 1 83 ? 10.309 -6.986 5.341 1.00 88.38 83 LEU A CA 1
ATOM 610 C C . LEU A 1 83 ? 9.408 -5.942 4.677 1.00 88.38 83 LEU A C 1
ATOM 612 O O . LEU A 1 83 ? 9.912 -4.916 4.217 1.00 88.38 83 LEU A O 1
ATOM 616 N N . HIS A 1 84 ? 8.097 -6.184 4.652 1.00 87.56 84 HIS A N 1
ATOM 617 C CA . HIS A 1 84 ? 7.130 -5.281 4.013 1.00 87.56 84 HIS A CA 1
ATOM 618 C C . HIS A 1 84 ? 6.918 -4.016 4.832 1.00 87.56 84 HIS A C 1
ATOM 620 O O . HIS A 1 84 ? 6.822 -2.920 4.291 1.00 87.56 84 HIS A O 1
ATOM 626 N N . GLN A 1 85 ? 6.816 -4.144 6.155 1.00 92.12 85 GLN A N 1
ATOM 627 C CA . GLN A 1 85 ? 6.505 -3.014 7.024 1.00 92.12 85 GLN A CA 1
ATOM 628 C C . GLN A 1 85 ? 7.223 -3.145 8.360 1.00 92.12 85 GLN A C 1
ATOM 630 O O . GLN A 1 85 ? 7.300 -4.225 8.938 1.00 92.12 85 GLN A O 1
ATOM 635 N N . ALA A 1 86 ? 7.709 -2.023 8.875 1.00 95.81 86 ALA A N 1
ATOM 636 C CA . ALA A 1 86 ? 8.279 -1.908 10.210 1.00 95.81 86 ALA A CA 1
ATOM 637 C C . ALA A 1 86 ? 8.227 -0.440 10.630 1.00 95.81 86 ALA A C 1
ATOM 639 O O . ALA A 1 86 ? 9.104 0.342 10.263 1.00 95.81 86 ALA A O 1
ATOM 640 N N . TYR A 1 87 ? 7.186 -0.040 11.357 1.00 96.56 87 TYR A N 1
ATOM 641 C CA . TYR A 1 87 ? 6.953 1.370 11.661 1.00 96.56 87 TYR A CA 1
ATOM 642 C C . TYR A 1 87 ? 6.348 1.601 13.046 1.00 96.56 87 TYR A C 1
ATOM 644 O O . TYR A 1 87 ? 5.711 0.727 13.643 1.00 96.56 87 TYR A O 1
ATOM 652 N N . ALA A 1 88 ? 6.526 2.828 13.532 1.00 97.88 88 ALA A N 1
ATOM 653 C CA . ALA A 1 88 ? 5.775 3.386 14.645 1.00 97.88 88 ALA A CA 1
ATOM 654 C C . ALA A 1 88 ? 4.762 4.401 14.107 1.00 97.88 88 ALA A C 1
ATOM 656 O O . ALA A 1 88 ? 5.116 5.252 13.297 1.00 97.88 88 ALA A O 1
ATOM 657 N N . GLU A 1 89 ? 3.511 4.317 14.545 1.00 97.00 89 GLU A N 1
ATOM 658 C CA . GLU A 1 89 ? 2.430 5.212 14.144 1.00 97.00 89 GLU A CA 1
ATOM 659 C C . GLU A 1 89 ? 1.823 5.909 15.352 1.00 97.00 89 GLU A C 1
ATOM 661 O O . GLU A 1 89 ? 1.486 5.277 16.354 1.00 97.00 89 GLU A O 1
ATOM 666 N N . TRP A 1 90 ? 1.644 7.220 15.228 1.00 96.25 90 TRP A N 1
ATOM 667 C CA . TRP A 1 90 ? 0.923 8.048 16.174 1.00 96.25 90 TRP A CA 1
ATOM 668 C C . TRP A 1 90 ? -0.424 8.468 15.594 1.00 96.25 90 TRP A C 1
ATOM 670 O O . TRP A 1 90 ? -0.491 9.104 14.540 1.00 96.25 90 TRP A O 1
ATOM 680 N N . LYS A 1 91 ? -1.501 8.118 16.300 1.00 94.88 91 LYS A N 1
ATOM 681 C CA . LYS A 1 91 ? -2.881 8.345 15.872 1.00 94.88 91 LYS A CA 1
ATOM 682 C C . LYS A 1 91 ? -3.484 9.608 16.470 1.00 94.88 91 LYS A C 1
ATOM 684 O O . LYS A 1 91 ? -3.584 9.785 17.693 1.00 94.88 91 LYS A O 1
ATOM 689 N N . GLY A 1 92 ? -3.998 10.440 15.578 1.00 92.56 92 GLY A N 1
ATOM 690 C CA . GLY A 1 92 ? -4.835 11.579 15.894 1.00 92.56 92 GLY A CA 1
ATOM 691 C C . GLY A 1 92 ? -6.261 11.184 16.293 1.00 92.56 92 GLY A C 1
ATOM 692 O O . GLY A 1 92 ? -6.677 10.027 16.174 1.00 92.56 92 GLY A O 1
ATOM 693 N N . PRO A 1 93 ? -7.055 12.146 16.791 1.00 89.56 93 PRO A N 1
ATOM 694 C CA . PRO A 1 93 ? -8.445 11.911 17.171 1.00 89.56 93 PRO A CA 1
ATOM 695 C C . PRO A 1 93 ? -9.268 11.336 16.012 1.00 89.56 93 PRO A C 1
ATOM 697 O O . PRO A 1 93 ? -9.271 11.898 14.917 1.00 89.56 93 PRO A O 1
ATOM 700 N N . MET A 1 94 ? -9.979 10.232 16.269 1.00 86.25 94 MET A N 1
ATOM 701 C CA . MET A 1 94 ? -10.864 9.563 15.301 1.00 86.25 94 MET A CA 1
ATOM 702 C C . MET A 1 94 ? -10.188 9.204 13.960 1.00 86.25 94 MET A C 1
ATOM 704 O O . MET A 1 94 ? -10.871 9.083 12.952 1.00 86.25 94 MET A O 1
ATOM 708 N N . GLY A 1 95 ? -8.855 9.079 13.920 1.00 88.44 95 GLY A N 1
ATOM 709 C CA . GLY A 1 95 ? -8.120 8.774 12.686 1.00 88.44 95 GLY A CA 1
ATOM 710 C C . GLY A 1 95 ? -8.083 9.910 11.657 1.00 88.44 95 GLY A C 1
ATOM 711 O O . GLY A 1 95 ? -7.698 9.672 10.515 1.00 88.44 95 GLY A O 1
ATOM 712 N N . ARG A 1 96 ? -8.443 11.147 12.040 1.00 94.44 96 ARG A N 1
ATOM 713 C CA . ARG A 1 96 ? -8.402 12.318 11.137 1.00 94.44 96 ARG A CA 1
ATOM 714 C C . ARG A 1 96 ? -7.012 12.612 10.590 1.00 94.44 96 ARG A C 1
ATOM 716 O O . ARG A 1 96 ? -6.887 13.172 9.507 1.00 94.44 96 ARG A O 1
ATOM 723 N N . TRP A 1 97 ? -5.993 12.255 11.356 1.00 95.75 97 TRP A N 1
ATOM 724 C CA . TRP A 1 97 ? -4.600 12.225 10.948 1.00 95.75 97 TRP A CA 1
ATOM 725 C C . TRP A 1 97 ? -3.912 11.101 11.718 1.00 95.75 97 TRP A C 1
ATOM 727 O O . TRP A 1 97 ? -4.263 10.829 12.864 1.00 95.75 97 TRP A O 1
ATOM 737 N N . ASN A 1 98 ? -2.940 10.457 11.097 1.00 97.00 98 ASN A N 1
ATOM 738 C CA . ASN A 1 98 ? -2.045 9.477 11.684 1.00 97.00 98 ASN A CA 1
ATOM 739 C C . ASN A 1 98 ? -0.683 9.680 11.024 1.00 97.00 98 ASN A C 1
ATOM 741 O O . ASN A 1 98 ? -0.614 9.843 9.805 1.00 97.00 98 ASN A O 1
ATOM 745 N N . ILE A 1 99 ? 0.377 9.689 11.824 1.00 97.88 99 ILE A N 1
ATOM 746 C CA . ILE A 1 99 ? 1.749 9.870 11.348 1.00 97.88 99 ILE A CA 1
ATOM 747 C C . ILE A 1 99 ? 2.501 8.581 11.633 1.00 97.88 99 ILE A C 1
ATOM 749 O O . ILE A 1 99 ? 2.623 8.199 12.794 1.00 97.88 99 ILE A O 1
ATOM 753 N N . ALA A 1 100 ? 2.996 7.923 10.594 1.00 97.81 100 ALA A N 1
ATOM 754 C CA . ALA A 1 100 ? 3.844 6.748 10.693 1.00 97.81 100 ALA A CA 1
ATOM 755 C C . ALA A 1 100 ? 5.283 7.086 10.292 1.00 97.81 100 ALA A C 1
ATOM 757 O O . ALA A 1 100 ? 5.494 7.882 9.381 1.00 97.81 100 ALA A O 1
ATOM 758 N N . ALA A 1 101 ? 6.257 6.475 10.962 1.00 97.88 101 ALA A N 1
ATOM 759 C CA . ALA A 1 101 ? 7.675 6.583 10.637 1.00 97.88 101 ALA A CA 1
ATOM 760 C C . ALA A 1 101 ? 8.353 5.207 10.704 1.00 97.88 101 ALA A C 1
ATOM 762 O O . ALA A 1 101 ? 8.113 4.441 11.642 1.00 97.88 101 ALA A O 1
ATOM 763 N N . GLY A 1 102 ? 9.193 4.905 9.715 1.00 95.56 102 GLY A N 1
ATOM 764 C CA . GLY A 1 102 ? 9.841 3.604 9.521 1.00 95.56 102 GLY A CA 1
ATOM 765 C C . GLY A 1 102 ? 9.625 3.093 8.097 1.00 95.56 102 GLY A C 1
ATOM 766 O O . GLY A 1 102 ? 9.454 3.895 7.183 1.00 95.56 102 GLY A O 1
ATOM 767 N N . ARG A 1 103 ? 9.594 1.773 7.904 1.00 93.88 103 ARG A N 1
ATOM 768 C CA . ARG A 1 103 ? 9.198 1.164 6.630 1.00 93.88 103 ARG A CA 1
ATOM 769 C C . ARG A 1 103 ? 7.677 1.093 6.541 1.00 93.88 103 ARG A C 1
ATOM 771 O O . ARG A 1 103 ? 7.040 0.362 7.306 1.00 93.88 103 ARG A O 1
ATOM 778 N N . VAL A 1 104 ? 7.101 1.869 5.632 1.00 94.06 104 VAL A N 1
ATOM 779 C CA . VAL A 1 104 ? 5.652 2.057 5.473 1.00 94.06 104 VAL A CA 1
ATOM 780 C C . VAL A 1 104 ? 5.219 1.670 4.065 1.00 94.06 104 VAL A C 1
ATOM 782 O O . VAL A 1 104 ? 5.975 1.860 3.119 1.00 94.06 104 VAL A O 1
ATOM 785 N N . LEU A 1 105 ? 3.992 1.162 3.921 1.00 91.56 105 LEU A N 1
ATOM 786 C CA . LEU A 1 105 ? 3.381 0.980 2.603 1.00 91.56 105 LEU A CA 1
ATOM 787 C C . LEU A 1 105 ? 3.071 2.350 2.003 1.00 91.56 105 LEU A C 1
ATOM 789 O O . LEU A 1 105 ? 2.490 3.206 2.682 1.00 91.56 105 LEU A O 1
ATOM 793 N N . LEU A 1 106 ? 3.446 2.551 0.744 1.00 92.38 106 LEU A N 1
ATOM 794 C CA . LEU A 1 106 ? 3.180 3.799 0.044 1.00 92.38 106 LEU A CA 1
ATOM 795 C C . LEU A 1 106 ? 1.696 3.876 -0.349 1.00 92.38 106 LEU A C 1
ATOM 797 O O . LEU A 1 106 ? 1.114 2.874 -0.775 1.00 92.38 106 LEU A O 1
ATOM 801 N N . PRO A 1 107 ? 1.049 5.046 -0.200 1.00 93.50 107 PRO A N 1
ATOM 802 C CA . PRO A 1 107 ? -0.369 5.191 -0.488 1.00 93.50 107 PRO A CA 1
ATOM 803 C C . PRO A 1 107 ? -0.582 5.258 -2.006 1.00 93.50 107 PRO A C 1
ATOM 805 O O . PRO A 1 107 ? -0.594 6.340 -2.582 1.00 93.50 107 PRO A O 1
ATOM 808 N N . TRP A 1 108 ? -0.729 4.103 -2.656 1.00 90.81 108 TRP A N 1
ATOM 809 C CA . TRP A 1 108 ? -0.832 4.008 -4.113 1.00 90.81 108 TRP A CA 1
ATOM 810 C C . TRP A 1 108 ? -1.928 3.047 -4.569 1.00 90.81 108 TRP A C 1
ATOM 812 O O . TRP A 1 108 ? -1.970 1.900 -4.121 1.00 90.81 108 TRP A O 1
ATOM 822 N N . GLY A 1 109 ? -2.769 3.510 -5.494 1.00 86.62 109 GLY A N 1
ATOM 823 C CA . GLY A 1 109 ? -3.733 2.687 -6.225 1.00 86.62 109 GLY A CA 1
ATOM 824 C C . GLY A 1 109 ? -4.634 1.828 -5.331 1.00 86.62 109 GLY A C 1
ATOM 825 O O . GLY A 1 109 ? -4.900 2.139 -4.158 1.00 86.62 109 GLY A O 1
ATOM 826 N N . LEU A 1 110 ? -5.040 0.681 -5.872 1.00 83.00 110 LEU A N 1
ATOM 827 C CA . LEU A 1 110 ? -5.816 -0.341 -5.178 1.00 83.00 110 LEU A CA 1
ATOM 828 C C . LEU A 1 110 ? -5.058 -0.944 -3.990 1.00 83.00 110 LEU A C 1
ATOM 830 O O . LEU A 1 110 ? -5.706 -1.486 -3.099 1.00 83.00 110 LEU A O 1
ATOM 834 N N . ARG A 1 111 ? -3.722 -0.815 -3.902 1.00 76.88 111 ARG A N 1
ATOM 835 C CA . ARG A 1 111 ? -2.907 -1.395 -2.806 1.00 76.88 111 ARG A CA 1
ATOM 836 C C . ARG A 1 111 ? -3.313 -0.915 -1.424 1.00 76.88 111 ARG A C 1
ATOM 838 O O . ARG A 1 111 ? -3.126 -1.623 -0.439 1.00 76.88 111 ARG A O 1
ATOM 845 N N . THR A 1 112 ? -3.905 0.271 -1.349 1.00 71.56 112 THR A N 1
ATOM 846 C CA . THR A 1 112 ? -4.442 0.808 -0.095 1.00 71.56 112 THR A CA 1
ATOM 847 C C . THR A 1 112 ? -5.591 -0.019 0.487 1.00 71.56 112 THR A C 1
ATOM 849 O O . THR A 1 112 ? -5.792 0.008 1.701 1.00 71.56 112 THR A O 1
ATOM 852 N N . ALA A 1 113 ? -6.311 -0.776 -0.346 1.00 68.94 113 ALA A N 1
ATOM 853 C CA . ALA A 1 113 ? -7.468 -1.579 0.051 1.00 68.94 113 ALA A CA 1
ATOM 854 C C . ALA A 1 113 ? -7.397 -3.050 -0.404 1.00 68.94 113 ALA A C 1
ATOM 856 O O . ALA A 1 113 ? -8.216 -3.865 0.022 1.00 68.94 113 ALA A O 1
ATOM 857 N N . TRP A 1 114 ? -6.450 -3.406 -1.274 1.00 76.12 114 TRP A N 1
ATOM 858 C CA . TRP A 1 114 ? -6.388 -4.702 -1.941 1.00 76.12 114 TRP A CA 1
ATOM 859 C C . TRP A 1 114 ? -4.952 -5.061 -2.343 1.00 76.12 114 TRP A C 1
ATOM 861 O O . TRP A 1 114 ? -4.296 -4.313 -3.059 1.00 76.12 114 TRP A O 1
ATOM 871 N N . SER A 1 115 ? -4.467 -6.230 -1.917 1.00 73.31 115 SER A N 1
ATOM 872 C CA . SER A 1 115 ? -3.134 -6.722 -2.284 1.00 73.31 115 SER A CA 1
ATOM 873 C C . SER A 1 115 ? -3.230 -7.735 -3.435 1.00 73.31 115 SER A C 1
ATOM 875 O O . SER A 1 115 ? -3.763 -8.826 -3.216 1.00 73.31 115 SER A O 1
ATOM 877 N N . PRO A 1 116 ? -2.705 -7.425 -4.637 1.00 63.84 116 PRO A N 1
ATOM 878 C CA . PRO A 1 116 ? -2.665 -8.381 -5.743 1.00 63.84 116 PRO A CA 1
ATOM 879 C C . PRO A 1 116 ? -1.692 -9.527 -5.516 1.00 63.84 116 PRO A C 1
ATOM 881 O O . PRO A 1 116 ? -1.898 -10.592 -6.076 1.00 63.84 116 PRO A O 1
ATOM 884 N N . ALA A 1 117 ? -0.648 -9.342 -4.700 1.00 68.81 117 ALA A N 1
ATOM 885 C CA . ALA A 1 117 ? 0.326 -10.403 -4.428 1.00 68.81 117 ALA A CA 1
ATOM 886 C C . ALA A 1 117 ? -0.341 -11.656 -3.830 1.00 68.81 117 ALA A C 1
ATOM 888 O O . ALA A 1 117 ? 0.138 -12.773 -3.997 1.00 68.81 117 ALA A O 1
ATOM 889 N N . ARG A 1 118 ? -1.496 -11.471 -3.181 1.00 70.88 118 ARG A N 1
ATOM 890 C CA . ARG A 1 118 ? -2.310 -12.525 -2.560 1.00 70.88 118 ARG A CA 1
ATOM 891 C C . ARG A 1 118 ? -3.374 -13.111 -3.484 1.00 70.88 118 ARG A C 1
ATOM 893 O O . ARG A 1 118 ? -4.259 -13.824 -3.020 1.00 70.88 118 ARG A O 1
ATOM 900 N N . MET A 1 119 ? -3.358 -12.735 -4.755 1.00 76.19 119 MET A N 1
ATOM 901 C CA . MET A 1 119 ? -4.348 -13.162 -5.732 1.00 76.19 119 MET A CA 1
ATOM 902 C C . MET A 1 119 ? -3.738 -14.243 -6.622 1.00 76.19 119 MET A C 1
ATOM 904 O O . MET A 1 119 ? -2.529 -14.241 -6.849 1.00 76.19 119 MET A O 1
ATOM 908 N N . PRO A 1 120 ? -4.558 -15.163 -7.157 1.00 70.94 120 PRO A N 1
ATOM 909 C CA . PRO A 1 120 ? -4.073 -16.247 -8.012 1.00 70.94 120 PRO A CA 1
ATOM 910 C C . PRO A 1 120 ? -3.593 -15.762 -9.391 1.00 70.94 120 PRO A C 1
ATOM 912 O O . PRO A 1 120 ? -3.166 -16.564 -10.216 1.00 70.94 120 PRO A O 1
ATOM 915 N N . TYR A 1 121 ? -3.699 -14.463 -9.665 1.00 71.12 121 TYR A N 1
ATOM 916 C CA . TYR A 1 121 ? -3.234 -13.811 -10.878 1.00 71.12 121 TYR A CA 1
ATOM 917 C C . TYR A 1 121 ? -2.157 -12.784 -10.529 1.00 71.12 121 TYR A C 1
ATOM 919 O O . TYR A 1 121 ? -2.183 -12.183 -9.455 1.00 71.12 121 TYR A O 1
ATOM 927 N N . GLY A 1 122 ? -1.214 -12.602 -11.454 1.00 60.81 122 GLY A N 1
ATOM 928 C CA . GLY A 1 122 ? -0.084 -11.695 -11.290 1.00 60.81 122 GLY A CA 1
ATOM 929 C C . GLY A 1 122 ? -0.499 -10.257 -10.976 1.00 60.81 122 GLY A C 1
ATOM 930 O O . GLY A 1 122 ? -1.618 -9.815 -11.256 1.00 60.81 122 GLY A O 1
ATOM 931 N N . SER A 1 123 ? 0.433 -9.530 -10.370 1.00 57.38 123 SER A N 1
ATOM 932 C CA . SER A 1 123 ? 0.252 -8.130 -10.018 1.00 57.38 123 SER A CA 1
ATOM 933 C C . SER A 1 123 ? 0.067 -7.273 -11.280 1.00 57.38 123 SER A C 1
ATOM 935 O O . SER A 1 123 ? 0.893 -7.352 -12.183 1.00 57.38 123 SER A O 1
ATOM 937 N N . PRO A 1 124 ? -0.938 -6.381 -11.330 1.00 56.88 124 PRO A N 1
ATOM 938 C CA . PRO A 1 124 ? -1.160 -5.512 -12.488 1.00 56.88 124 PRO A CA 1
ATOM 939 C C . PRO A 1 124 ? -0.117 -4.414 -12.699 1.00 56.88 124 PRO A C 1
ATOM 941 O O . PRO A 1 124 ? -0.287 -3.537 -13.542 1.00 56.88 124 PRO A O 1
ATOM 944 N N . TYR A 1 125 ? 0.939 -4.410 -11.891 1.00 59.84 125 TYR A N 1
ATOM 945 C CA . TYR A 1 125 ? 1.739 -3.221 -11.654 1.00 59.84 125 TYR A CA 1
ATOM 946 C C . TYR A 1 125 ? 3.097 -3.212 -12.347 1.00 59.84 125 TYR A C 1
ATOM 948 O O . TYR A 1 125 ? 3.785 -2.212 -12.217 1.00 59.84 125 TYR A O 1
ATOM 956 N N . ASP A 1 126 ? 3.510 -4.255 -13.065 1.00 58.47 126 ASP A N 1
ATOM 957 C CA . ASP A 1 126 ? 4.934 -4.436 -13.397 1.00 58.47 126 ASP A CA 1
ATOM 958 C C . ASP A 1 126 ? 5.590 -3.239 -14.118 1.00 58.47 126 ASP A C 1
ATOM 960 O O . ASP A 1 126 ? 6.748 -2.934 -13.845 1.00 58.47 126 ASP A O 1
ATOM 964 N N . TRP A 1 127 ? 4.845 -2.471 -14.927 1.00 58.22 127 TRP A N 1
ATOM 965 C CA . TRP A 1 127 ? 5.392 -1.310 -15.654 1.00 58.22 127 TRP A CA 1
ATOM 966 C C . TRP A 1 127 ? 5.184 0.058 -14.973 1.00 58.22 127 TRP A C 1
ATOM 968 O O . TRP A 1 127 ? 6.056 0.931 -15.020 1.00 58.22 127 TRP A O 1
ATOM 978 N N . THR A 1 128 ? 4.047 0.272 -14.306 1.00 60.59 128 THR A N 1
ATOM 979 C CA . THR A 1 128 ? 3.674 1.555 -13.667 1.00 60.59 128 THR A CA 1
ATOM 980 C C . THR A 1 128 ? 3.858 1.563 -12.150 1.00 60.59 128 THR A C 1
ATOM 982 O O . THR A 1 128 ? 3.531 2.557 -11.499 1.00 60.59 128 THR A O 1
ATOM 985 N N . ARG A 1 129 ? 4.412 0.484 -11.575 1.00 65.50 129 ARG A N 1
ATOM 986 C CA . ARG A 1 129 ? 4.645 0.320 -10.134 1.00 65.50 129 ARG A CA 1
ATOM 987 C C . ARG A 1 129 ? 5.440 1.488 -9.561 1.00 65.50 129 ARG A C 1
ATOM 989 O O . ARG A 1 129 ? 6.591 1.729 -9.918 1.00 65.50 129 ARG A O 1
ATOM 996 N N . THR A 1 130 ? 4.861 2.119 -8.548 1.00 71.00 130 THR A N 1
ATOM 997 C CA . THR A 1 130 ? 5.636 2.782 -7.499 1.00 71.00 130 THR A CA 1
ATOM 998 C C . THR A 1 130 ? 6.077 1.748 -6.467 1.00 71.00 130 THR A C 1
ATOM 1000 O O . THR A 1 130 ? 5.441 0.697 -6.307 1.00 71.00 130 THR A O 1
ATOM 1003 N N . LEU A 1 131 ? 7.147 2.050 -5.730 1.00 81.00 131 LEU A N 1
ATOM 1004 C CA . LEU A 1 131 ? 7.621 1.217 -4.621 1.00 81.00 131 LEU A CA 1
ATOM 1005 C C . LEU A 1 131 ? 6.438 0.818 -3.721 1.00 81.00 131 LEU A C 1
ATOM 1007 O O . LEU A 1 131 ? 5.541 1.618 -3.457 1.00 81.00 131 LEU A O 1
ATOM 1011 N N . GLU A 1 132 ? 6.373 -0.448 -3.319 1.00 84.88 132 GLU A N 1
ATOM 1012 C CA . GLU A 1 132 ? 5.264 -0.925 -2.485 1.00 84.88 132 GLU A CA 1
ATOM 1013 C C . GLU A 1 132 ? 5.373 -0.396 -1.063 1.00 84.88 132 GLU A C 1
ATOM 1015 O O . GLU A 1 132 ? 4.419 0.157 -0.517 1.00 84.88 132 GLU A O 1
ATOM 1020 N N . SER A 1 133 ? 6.557 -0.547 -0.489 1.00 89.62 133 SER A N 1
ATOM 1021 C CA . SER A 1 133 ? 6.915 -0.010 0.806 1.00 89.62 133 SER A CA 1
ATOM 1022 C C . SER A 1 133 ? 8.273 0.651 0.709 1.00 89.62 133 SER A C 1
ATOM 1024 O O . SER A 1 133 ? 9.064 0.294 -0.161 1.00 89.62 133 SER A O 1
ATOM 1026 N N . ASP A 1 134 ? 8.529 1.619 1.579 1.00 91.62 134 ASP A N 1
ATOM 1027 C CA . ASP A 1 134 ? 9.812 2.307 1.644 1.00 91.62 134 ASP A CA 1
ATOM 1028 C C . ASP A 1 134 ? 10.033 2.895 3.043 1.00 91.62 134 ASP A C 1
ATOM 1030 O O . ASP A 1 134 ? 9.098 3.043 3.839 1.00 91.62 134 ASP A O 1
ATOM 1034 N N . ASN A 1 135 ? 11.283 3.215 3.361 1.00 93.06 135 ASN A N 1
ATOM 1035 C CA . ASN A 1 135 ? 11.663 3.839 4.619 1.00 93.06 135 ASN A CA 1
ATOM 1036 C C . ASN A 1 135 ? 11.403 5.349 4.566 1.00 93.06 135 ASN A C 1
ATOM 1038 O O . ASN A 1 135 ? 11.920 6.051 3.698 1.00 93.06 135 ASN A O 1
ATOM 1042 N N . GLY A 1 136 ? 10.637 5.874 5.520 1.00 94.69 136 GLY A N 1
ATOM 1043 C CA . GLY A 1 136 ? 10.357 7.302 5.605 1.00 94.69 136 GLY A CA 1
ATOM 1044 C C . GLY A 1 136 ? 9.245 7.643 6.583 1.00 94.69 136 GLY A C 1
ATOM 1045 O O . GLY A 1 136 ? 9.077 6.985 7.612 1.00 94.69 136 GLY A O 1
ATOM 1046 N N . ALA A 1 137 ? 8.500 8.698 6.259 1.00 97.69 137 ALA A N 1
ATOM 1047 C CA . ALA A 1 137 ? 7.350 9.152 7.026 1.00 97.69 137 ALA A CA 1
ATOM 1048 C C . ALA A 1 137 ? 6.088 9.165 6.159 1.00 97.69 137 ALA A C 1
ATOM 1050 O O . ALA A 1 137 ? 6.134 9.570 5.001 1.00 97.69 137 ALA A O 1
ATOM 1051 N N . LEU A 1 138 ? 4.958 8.765 6.738 1.00 98.00 138 LEU A N 1
ATOM 1052 C CA . LEU A 1 138 ? 3.640 8.749 6.107 1.00 98.00 138 LEU A CA 1
ATOM 1053 C C . LEU A 1 138 ? 2.640 9.500 6.986 1.00 98.00 138 LEU A C 1
ATOM 1055 O O . LEU A 1 138 ? 2.411 9.125 8.133 1.00 98.00 138 LEU A O 1
ATOM 1059 N N . LEU A 1 139 ? 2.002 10.522 6.429 1.00 98.38 139 LEU A N 1
ATOM 1060 C CA . LEU A 1 139 ? 0.831 11.180 6.995 1.00 98.38 139 LEU A CA 1
ATOM 1061 C C . LEU A 1 139 ? -0.419 10.661 6.282 1.00 98.38 139 LEU A C 1
ATOM 1063 O O . LEU A 1 139 ? -0.496 10.722 5.060 1.00 98.38 139 LEU A O 1
ATOM 1067 N N . ARG A 1 140 ? -1.418 10.186 7.025 1.00 97.62 140 ARG A N 1
ATOM 1068 C CA . ARG A 1 140 ? -2.690 9.720 6.449 1.00 97.62 140 ARG A CA 1
ATOM 1069 C C . ARG A 1 140 ? -3.881 10.000 7.344 1.00 97.62 140 ARG A C 1
ATOM 1071 O O . ARG A 1 140 ? -3.726 10.069 8.560 1.00 97.62 140 ARG A O 1
ATOM 1078 N N . GLY A 1 141 ? -5.081 10.069 6.791 1.00 96.31 141 GLY A N 1
ATOM 1079 C CA . GLY A 1 141 ? -6.283 10.205 7.606 1.00 96.31 141 GLY A CA 1
ATOM 1080 C C . GLY A 1 141 ? -7.575 10.196 6.811 1.00 96.31 141 GLY A C 1
ATOM 1081 O O . GLY A 1 141 ? -7.571 10.048 5.593 1.00 96.31 141 GLY A O 1
ATOM 1082 N N . THR A 1 142 ? -8.683 10.371 7.529 1.00 95.06 142 THR A N 1
ATOM 1083 C CA . THR A 1 142 ? -10.035 10.381 6.957 1.00 95.06 142 THR A CA 1
ATOM 1084 C C . THR A 1 142 ? -10.819 11.600 7.441 1.00 95.06 142 THR A C 1
ATOM 1086 O O . THR A 1 142 ? -10.805 11.937 8.629 1.00 95.06 142 THR A O 1
ATOM 1089 N N . LEU A 1 143 ? -11.524 12.260 6.523 1.00 94.69 143 LEU A N 1
ATOM 1090 C CA . LEU A 1 143 ? -12.380 13.421 6.760 1.00 94.69 143 LEU A CA 1
ATOM 1091 C C . LEU A 1 143 ? -13.729 13.223 6.054 1.00 94.69 143 LEU A C 1
ATOM 1093 O O . LEU A 1 143 ? -13.909 13.566 4.886 1.00 94.69 143 LEU A O 1
ATOM 1097 N N . GLY A 1 144 ? -14.705 12.679 6.784 1.00 92.50 144 GLY A N 1
ATOM 1098 C CA . GLY A 1 144 ? -16.010 12.345 6.213 1.00 92.50 144 GLY A CA 1
ATOM 1099 C C . GLY A 1 144 ? -15.875 11.219 5.190 1.00 92.50 144 GLY A C 1
ATOM 1100 O O . GLY A 1 144 ? -15.412 10.141 5.541 1.00 92.50 144 GLY A O 1
ATOM 1101 N N . VAL A 1 145 ? -16.267 11.487 3.943 1.00 94.94 145 VAL A N 1
ATOM 1102 C CA . VAL A 1 145 ? -16.155 10.536 2.821 1.00 94.94 145 VAL A CA 1
ATOM 1103 C C . VAL A 1 145 ? -14.769 10.516 2.176 1.00 94.94 145 VAL A C 1
ATOM 1105 O O . VAL A 1 145 ? -14.537 9.692 1.302 1.00 94.94 145 VAL A O 1
ATOM 1108 N N . TRP A 1 146 ? -13.873 11.428 2.559 1.00 96.25 146 TRP A N 1
ATOM 1109 C CA . TRP A 1 146 ? -12.548 11.564 1.958 1.00 96.25 146 TRP A CA 1
ATOM 1110 C C . TRP A 1 146 ? -11.482 10.879 2.804 1.00 96.25 146 TRP A C 1
ATOM 1112 O O . TRP A 1 146 ? -11.479 11.017 4.029 1.00 96.25 146 TRP A O 1
ATOM 1122 N N . ASP A 1 147 ? -10.530 10.227 2.154 1.00 95.75 147 ASP A N 1
ATOM 1123 C CA . ASP A 1 147 ? -9.296 9.733 2.755 1.00 95.75 147 ASP A CA 1
ATOM 1124 C C . ASP A 1 147 ? -8.081 10.312 2.029 1.00 95.75 147 ASP A C 1
ATOM 1126 O O . ASP A 1 147 ? -8.153 10.707 0.867 1.00 95.75 147 ASP A O 1
ATOM 1130 N N . TYR A 1 148 ? -6.966 10.438 2.737 1.00 97.44 148 TYR A N 1
ATOM 1131 C CA . TYR A 1 148 ? -5.737 10.973 2.167 1.00 97.44 148 TYR A CA 1
ATOM 1132 C C . TYR A 1 148 ? -4.512 10.264 2.732 1.00 97.44 148 TYR A C 1
ATOM 1134 O O . TYR A 1 148 ? -4.513 9.789 3.872 1.00 97.44 148 TYR A O 1
ATOM 1142 N N . GLY A 1 149 ? -3.447 10.242 1.938 1.00 97.81 149 GLY A N 1
ATOM 1143 C CA . GLY A 1 149 ? -2.130 9.752 2.321 1.00 97.81 149 GLY A CA 1
ATOM 1144 C C . GLY A 1 149 ? -1.036 10.555 1.629 1.00 97.81 149 GLY A C 1
ATOM 1145 O O . GLY A 1 149 ? -1.175 10.905 0.462 1.00 97.81 149 GLY A O 1
ATOM 1146 N N . LEU A 1 150 ? 0.046 10.849 2.341 1.00 98.06 150 LEU A N 1
ATOM 1147 C CA . LEU A 1 150 ? 1.235 11.513 1.820 1.00 98.06 150 LEU A CA 1
ATOM 1148 C C . LEU A 1 150 ? 2.476 10.921 2.488 1.00 98.06 150 LEU A C 1
ATOM 1150 O O . LEU A 1 150 ? 2.597 10.968 3.711 1.00 98.06 150 LEU A O 1
ATOM 1154 N N . ALA A 1 151 ? 3.385 10.375 1.694 1.00 97.00 151 ALA A N 1
ATOM 1155 C CA . ALA A 1 151 ? 4.611 9.739 2.140 1.00 97.00 151 ALA A CA 1
ATOM 1156 C C . ALA A 1 151 ? 5.836 10.446 1.559 1.00 97.00 151 ALA A C 1
ATOM 1158 O O . ALA A 1 151 ? 5.879 10.728 0.364 1.00 97.00 151 ALA A O 1
ATOM 1159 N N . LEU A 1 152 ? 6.824 10.698 2.414 1.00 96.19 152 LEU A N 1
ATOM 1160 C CA . LEU A 1 152 ? 8.159 11.169 2.055 1.00 96.19 152 LEU A CA 1
ATOM 1161 C C . LEU A 1 152 ? 9.152 10.082 2.454 1.00 96.19 152 LEU A C 1
ATOM 1163 O O . LEU A 1 152 ? 9.315 9.808 3.649 1.00 96.19 152 LEU A O 1
ATOM 1167 N N . THR A 1 153 ? 9.772 9.441 1.470 1.00 93.81 153 THR A N 1
ATOM 1168 C CA . THR A 1 153 ? 10.581 8.234 1.672 1.00 93.81 153 THR A CA 1
ATOM 1169 C C . THR A 1 153 ? 11.922 8.299 0.953 1.00 93.81 153 THR A C 1
ATOM 1171 O O . THR A 1 153 ? 12.191 9.241 0.213 1.00 93.81 153 THR A O 1
ATOM 1174 N N . GLN A 1 154 ? 12.807 7.343 1.237 1.00 91.88 154 GLN A N 1
ATOM 1175 C CA . GLN A 1 154 ? 14.201 7.355 0.785 1.00 91.88 154 GLN A CA 1
ATOM 1176 C C . GLN A 1 154 ? 14.397 7.012 -0.696 1.00 91.88 154 GLN A C 1
ATOM 1178 O O . GLN A 1 154 ? 15.423 7.391 -1.246 1.00 91.88 154 GLN A O 1
ATOM 1183 N N . GLY A 1 155 ? 13.453 6.329 -1.341 1.00 88.38 155 GLY A N 1
ATOM 1184 C CA . GLY A 1 155 ? 13.521 5.938 -2.750 1.00 88.38 155 GLY A CA 1
ATOM 1185 C C . GLY A 1 155 ? 14.223 4.600 -3.022 1.00 88.38 155 GLY A C 1
ATOM 1186 O O . GLY A 1 155 ? 14.486 4.299 -4.179 1.00 88.38 155 GLY A O 1
ATOM 1187 N N . TYR A 1 156 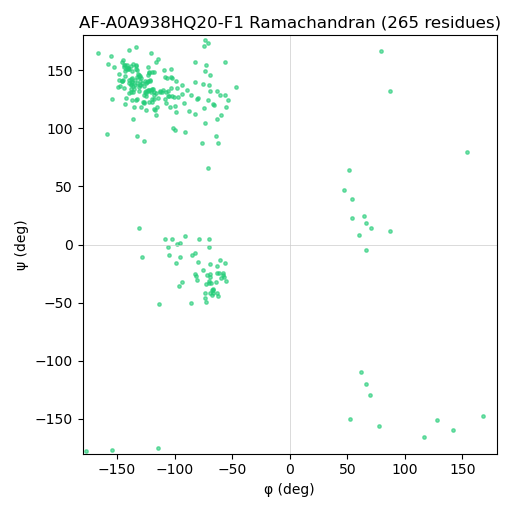? 14.505 3.777 -2.005 1.00 86.31 156 TYR A N 1
ATOM 1188 C CA . TYR A 1 156 ? 15.082 2.425 -2.188 1.00 86.31 156 TYR A CA 1
ATOM 1189 C C . TYR A 1 156 ? 14.032 1.311 -2.133 1.00 86.31 156 TYR A C 1
ATOM 1191 O O . TYR A 1 156 ? 14.274 0.169 -2.512 1.00 86.31 156 TYR A O 1
ATOM 1199 N N . GLY A 1 157 ? 12.842 1.619 -1.628 1.00 84.88 157 GLY A N 1
ATOM 1200 C CA . GLY A 1 157 ? 11.773 0.646 -1.522 1.00 84.88 157 GLY A CA 1
ATOM 1201 C C . GLY A 1 157 ? 12.060 -0.424 -0.471 1.00 84.88 157 GLY A C 1
ATOM 1202 O O . GLY A 1 157 ? 12.395 -0.131 0.682 1.00 84.88 157 GLY A O 1
ATOM 1203 N N . MET A 1 158 ? 11.914 -1.688 -0.873 1.00 81.06 158 MET A N 1
ATOM 1204 C CA . MET A 1 158 ? 12.171 -2.834 0.004 1.00 81.06 158 MET A CA 1
ATOM 1205 C C . MET A 1 158 ? 13.642 -3.253 0.053 1.00 81.06 158 MET A C 1
ATOM 1207 O O . MET A 1 158 ? 13.995 -4.033 0.942 1.00 81.06 158 MET A O 1
ATOM 1211 N N . GLU A 1 159 ? 14.482 -2.684 -0.810 1.00 77.50 159 GLU A N 1
ATOM 1212 C CA . GLU A 1 159 ? 15.887 -3.047 -0.988 1.00 77.50 159 GLU A CA 1
ATOM 1213 C C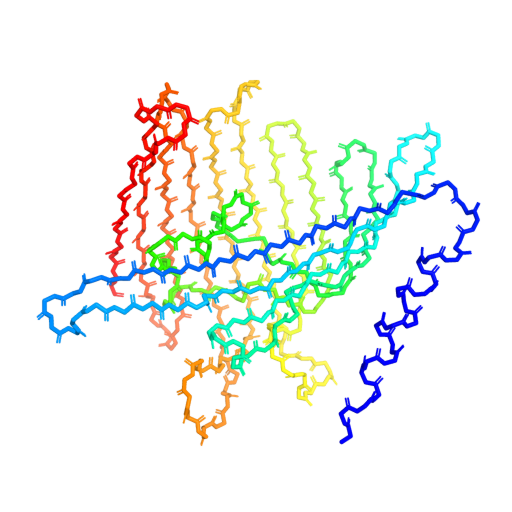 . GLU A 1 159 ? 16.791 -2.571 0.161 1.00 77.50 159 GLU A C 1
ATOM 1215 O O . GLU A 1 159 ? 16.358 -1.921 1.127 1.00 77.50 159 GLU A O 1
ATOM 1220 N N . ASP A 1 160 ? 18.066 -2.954 0.068 1.00 73.69 160 ASP A N 1
ATOM 1221 C CA . ASP A 1 160 ? 19.118 -2.491 0.961 1.00 73.69 160 ASP A CA 1
ATOM 1222 C C . ASP A 1 160 ? 19.437 -1.010 0.708 1.00 73.69 160 ASP A C 1
ATOM 1224 O O . ASP A 1 160 ? 19.545 -0.553 -0.423 1.00 73.69 160 ASP A O 1
ATOM 1228 N N . ILE A 1 161 ? 19.602 -0.247 1.790 1.00 77.62 161 ILE A N 1
ATOM 1229 C CA . ILE A 1 161 ? 19.998 1.163 1.708 1.00 77.62 161 ILE A CA 1
ATOM 1230 C C . ILE A 1 161 ? 21.488 1.22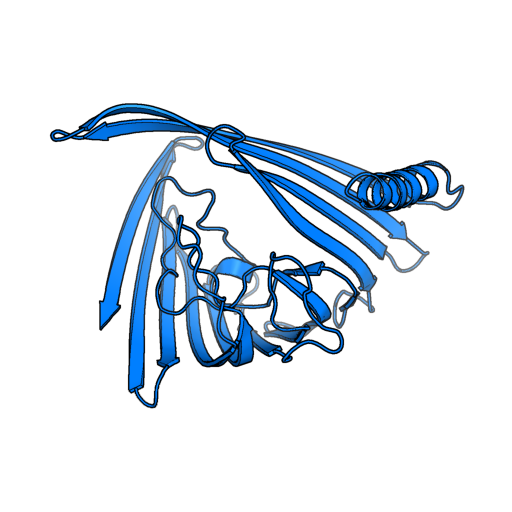6 1.361 1.00 77.62 161 ILE A C 1
ATOM 1232 O O . ILE A 1 161 ? 22.316 0.790 2.167 1.00 77.62 161 ILE A O 1
ATOM 1236 N N . GLU A 1 162 ? 21.815 1.803 0.207 1.00 77.31 162 GLU A N 1
ATOM 1237 C CA . GLU A 1 162 ? 23.198 1.994 -0.245 1.00 77.31 162 GLU A CA 1
ATOM 1238 C C . GLU A 1 162 ? 23.813 3.291 0.303 1.00 77.31 162 GLU A C 1
ATOM 1240 O O . GLU A 1 162 ? 24.879 3.263 0.922 1.00 77.31 162 GLU A O 1
ATOM 1245 N N . GLU A 1 163 ? 23.111 4.420 0.153 1.00 80.75 163 GLU A N 1
ATOM 1246 C CA . GLU A 1 163 ? 23.560 5.751 0.583 1.00 80.75 163 GLU A CA 1
ATOM 1247 C C . GLU A 1 163 ? 22.481 6.503 1.389 1.00 80.75 163 GLU A C 1
ATOM 1249 O O . GLU A 1 163 ? 21.279 6.365 1.139 1.00 80.75 163 GLU A O 1
ATOM 1254 N N . PHE A 1 164 ? 22.908 7.315 2.370 1.00 78.81 164 PHE A N 1
ATOM 1255 C CA . PHE A 1 164 ? 22.035 8.196 3.152 1.00 78.81 164 PHE A CA 1
ATOM 1256 C C . PHE A 1 164 ? 22.530 9.659 3.125 1.00 78.81 164 PHE A C 1
ATOM 1258 O O . PHE A 1 164 ? 23.671 9.904 3.525 1.00 78.81 164 PHE A O 1
ATOM 1265 N N . PRO A 1 165 ? 21.671 10.643 2.785 1.00 79.69 165 PRO A N 1
ATOM 1266 C CA . PRO A 1 165 ? 20.255 10.495 2.431 1.00 79.69 165 PRO A CA 1
ATOM 1267 C C . PRO A 1 165 ? 20.060 9.790 1.078 1.00 79.69 165 PRO A C 1
ATOM 1269 O O . PRO A 1 165 ? 20.871 9.953 0.177 1.00 79.69 165 PRO A O 1
ATOM 1272 N N . GLY A 1 166 ? 18.993 8.993 0.959 1.00 85.62 166 GLY A N 1
ATOM 1273 C CA . GLY A 1 166 ? 18.632 8.333 -0.300 1.00 85.62 166 GLY A CA 1
ATOM 1274 C C . GLY A 1 166 ? 18.102 9.310 -1.359 1.00 85.62 166 GLY A C 1
ATOM 1275 O O . GLY A 1 166 ? 17.862 10.478 -1.035 1.00 85.62 166 GLY A O 1
ATOM 1276 N N . PRO A 1 167 ? 17.871 8.841 -2.598 1.00 87.00 167 PRO A N 1
ATOM 1277 C CA . PRO A 1 167 ? 17.427 9.675 -3.721 1.00 87.00 167 PRO A CA 1
ATOM 1278 C C . PRO A 1 167 ? 16.116 10.436 -3.473 1.00 87.00 167 PRO A C 1
ATOM 1280 O O . PRO A 1 167 ? 15.919 11.526 -4.007 1.00 87.00 167 PRO A O 1
ATOM 1283 N N . GLY A 1 168 ? 15.246 9.901 -2.619 1.00 90.31 168 GLY A N 1
ATOM 1284 C CA . GLY A 1 168 ? 14.031 10.568 -2.179 1.00 90.31 168 GLY A CA 1
ATOM 1285 C C . GLY A 1 168 ? 12.839 10.325 -3.103 1.00 90.31 168 GLY A C 1
ATOM 1286 O O . GLY A 1 168 ? 12.909 10.500 -4.317 1.00 90.31 168 GLY A O 1
ATOM 1287 N N . ASN A 1 169 ? 11.703 9.975 -2.508 1.00 91.81 169 ASN A N 1
ATOM 1288 C CA . ASN A 1 169 ? 10.449 9.759 -3.216 1.00 91.81 169 ASN A CA 1
ATOM 1289 C C . ASN A 1 169 ? 9.273 10.366 -2.439 1.00 91.81 169 ASN A C 1
ATOM 1291 O O . ASN A 1 169 ? 9.140 10.192 -1.226 1.00 91.81 169 ASN A O 1
ATOM 1295 N N . LEU A 1 170 ? 8.408 11.082 -3.153 1.00 94.81 170 LEU A N 1
ATOM 1296 C CA . LEU A 1 170 ? 7.135 11.593 -2.665 1.00 94.81 170 LEU A CA 1
ATOM 1297 C C . LEU A 1 170 ? 6.022 10.733 -3.256 1.00 94.81 170 LEU A C 1
ATOM 1299 O O . LEU A 1 170 ? 5.943 10.561 -4.468 1.00 94.81 170 LEU A O 1
ATOM 1303 N N . THR A 1 171 ? 5.125 10.216 -2.423 1.00 95.19 171 THR A N 1
ATOM 1304 C CA . THR A 1 171 ? 3.925 9.508 -2.889 1.00 95.19 171 THR A CA 1
ATOM 1305 C C . THR A 1 171 ? 2.705 10.041 -2.174 1.00 95.19 171 THR A C 1
ATOM 1307 O O . THR A 1 171 ? 2.707 10.173 -0.953 1.00 95.19 171 THR A O 1
ATOM 1310 N N . GLY A 1 172 ? 1.652 10.351 -2.916 1.00 96.25 172 GLY A N 1
ATOM 1311 C CA . GLY A 1 172 ? 0.419 10.866 -2.352 1.00 96.25 172 GLY A CA 1
ATOM 1312 C C . GLY A 1 172 ? -0.811 10.218 -2.955 1.00 96.25 172 GLY A C 1
ATOM 1313 O O . GLY A 1 172 ? -0.797 9.735 -4.084 1.00 96.25 172 GLY A O 1
ATOM 1314 N N . ARG A 1 173 ? -1.891 10.242 -2.180 1.00 96.62 173 ARG A N 1
ATOM 1315 C CA . ARG A 1 173 ? -3.203 9.749 -2.571 1.00 96.62 173 ARG A CA 1
ATOM 1316 C C . ARG A 1 173 ? -4.301 10.597 -1.964 1.00 96.62 173 ARG A C 1
ATOM 1318 O O . ARG A 1 173 ? -4.233 10.961 -0.789 1.00 96.62 173 ARG A O 1
ATOM 1325 N N . LEU A 1 174 ? -5.339 10.820 -2.757 1.00 97.94 174 LEU A N 1
ATOM 1326 C CA . LEU A 1 174 ? -6.637 11.289 -2.304 1.00 97.94 174 LEU A CA 1
ATOM 1327 C C . LEU A 1 174 ? -7.693 10.267 -2.729 1.00 97.94 174 LEU A C 1
ATOM 1329 O O . LEU A 1 174 ? -7.814 9.960 -3.914 1.00 97.94 174 LEU A O 1
ATOM 1333 N N . GLY A 1 175 ? -8.432 9.741 -1.761 1.00 97.00 175 GLY A N 1
ATOM 1334 C CA . GLY A 1 175 ? -9.517 8.794 -1.963 1.00 97.00 175 GLY A CA 1
ATOM 1335 C C . GLY A 1 175 ? -10.864 9.363 -1.533 1.00 97.00 175 GLY A C 1
ATOM 1336 O O . GLY A 1 175 ? -10.952 10.305 -0.738 1.00 97.00 175 GLY A O 1
ATOM 1337 N N . MET A 1 176 ? -11.931 8.802 -2.092 1.00 96.19 176 MET A N 1
ATOM 1338 C CA . MET A 1 176 ? -13.297 9.075 -1.680 1.00 96.19 176 MET A CA 1
ATOM 1339 C C . MET A 1 176 ? -14.112 7.782 -1.637 1.00 96.19 176 MET A C 1
ATOM 1341 O O . MET A 1 176 ? -14.064 6.966 -2.556 1.00 96.19 176 MET A O 1
ATOM 1345 N N . THR A 1 177 ? -14.919 7.641 -0.590 1.00 95.19 177 THR A N 1
ATOM 1346 C CA . THR A 1 177 ? -15.866 6.541 -0.382 1.00 95.19 177 THR A CA 1
ATOM 1347 C C . THR A 1 177 ? -17.252 7.140 -0.127 1.00 95.19 177 THR A C 1
ATOM 1349 O O . THR A 1 177 ? -17.576 7.473 1.017 1.00 95.19 177 THR A O 1
ATOM 1352 N N . PRO A 1 178 ? -18.064 7.388 -1.173 1.00 91.50 178 PRO A N 1
ATOM 1353 C CA . PRO A 1 178 ? -19.370 8.003 -1.003 1.00 91.50 178 PRO A CA 1
ATOM 1354 C C . PRO A 1 1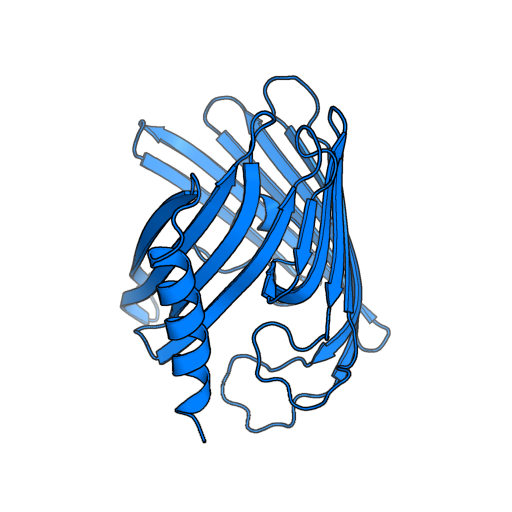78 ? -20.383 7.029 -0.390 1.00 91.50 178 PRO A C 1
ATOM 1356 O O . PRO A 1 178 ? -20.369 5.823 -0.638 1.00 91.50 178 PRO A O 1
ATOM 1359 N N . GLY A 1 179 ? -21.330 7.593 0.359 1.00 85.44 179 GLY A N 1
ATOM 1360 C CA . GLY A 1 179 ? -22.374 6.832 1.041 1.00 85.44 179 GLY A CA 1
ATOM 1361 C C . GLY A 1 179 ? -21.895 6.181 2.339 1.00 85.44 179 GLY A C 1
ATOM 1362 O O . GLY A 1 179 ? -20.709 6.122 2.643 1.00 85.44 179 GLY A O 1
ATOM 1363 N N . VAL A 1 180 ? -22.850 5.712 3.140 1.00 76.44 180 VAL A N 1
ATOM 1364 C CA . VAL A 1 180 ? -22.562 5.086 4.444 1.00 76.44 180 VAL A CA 1
ATOM 1365 C C . VAL A 1 180 ? -22.141 3.622 4.282 1.00 76.44 180 VAL A C 1
ATOM 1367 O O . VAL A 1 180 ? -21.400 3.098 5.103 1.00 76.44 180 VAL A O 1
ATOM 1370 N N . GLU A 1 181 ? -22.594 2.970 3.209 1.00 81.31 181 GLU A N 1
ATOM 1371 C CA . GLU A 1 181 ? -22.361 1.541 2.962 1.00 81.31 181 GLU A CA 1
ATOM 1372 C C . GLU A 1 181 ? -20.969 1.239 2.387 1.00 81.31 181 GLU A C 1
ATOM 1374 O O . GLU A 1 181 ? -20.543 0.091 2.404 1.00 81.31 181 GLU A O 1
ATOM 1379 N N . GLY A 1 182 ? -20.246 2.247 1.883 1.00 84.44 182 GLY A N 1
ATOM 1380 C CA . GLY A 1 182 ? -18.902 2.054 1.326 1.00 84.44 182 GLY A CA 1
ATOM 1381 C C . GLY A 1 182 ? -18.862 1.167 0.078 1.00 84.44 182 GLY A C 1
ATOM 1382 O O . GLY A 1 182 ? -17.842 0.551 -0.226 1.00 84.44 182 GLY A O 1
ATOM 1383 N N . ASN A 1 183 ? -19.974 1.090 -0.656 1.00 93.12 183 ASN A N 1
ATOM 1384 C CA . ASN A 1 183 ? -20.090 0.238 -1.838 1.00 93.12 183 ASN A CA 1
ATOM 1385 C C . ASN A 1 183 ? -19.242 0.726 -3.012 1.00 93.12 183 ASN A C 1
ATOM 1387 O O . ASN A 1 183 ? -19.025 -0.030 -3.946 1.00 93.12 183 ASN A O 1
ATOM 1391 N N . PHE A 1 184 ? -18.787 1.973 -3.006 1.00 94.50 184 PHE A N 1
ATOM 1392 C CA . PHE A 1 184 ? -17.950 2.522 -4.060 1.00 94.50 184 PHE A CA 1
ATOM 1393 C C . PHE A 1 184 ? -16.762 3.238 -3.434 1.00 94.50 184 PHE A C 1
ATOM 1395 O O . PHE A 1 184 ? -16.930 3.947 -2.445 1.00 94.50 184 PHE A O 1
ATOM 1402 N N . THR A 1 185 ? -15.582 3.073 -4.015 1.00 95.12 185 THR A N 1
ATOM 1403 C CA . THR A 1 185 ? -14.385 3.840 -3.683 1.00 95.12 185 THR A CA 1
ATOM 1404 C C . THR A 1 185 ? -13.728 4.316 -4.970 1.00 95.12 185 THR A C 1
ATOM 1406 O O . THR A 1 185 ? -13.749 3.614 -5.981 1.00 95.12 185 THR A O 1
ATOM 1409 N N . LEU A 1 186 ? -13.161 5.517 -4.936 1.00 96.44 186 LEU A N 1
ATOM 1410 C CA . LEU A 1 186 ? -12.372 6.101 -6.016 1.00 96.44 186 LEU A CA 1
ATOM 1411 C C . LEU A 1 186 ? -11.109 6.708 -5.415 1.00 96.44 186 LEU A C 1
ATOM 1413 O O . LEU A 1 186 ? -11.188 7.382 -4.389 1.00 96.44 186 LEU A O 1
ATOM 1417 N N . GLY A 1 187 ? -9.973 6.510 -6.065 1.00 96.31 187 GLY A N 1
ATOM 1418 C CA . GLY A 1 187 ? -8.690 7.059 -5.666 1.00 96.31 187 GLY A CA 1
ATOM 1419 C C . GLY A 1 187 ? -7.965 7.730 -6.816 1.00 96.31 187 GLY A C 1
ATOM 1420 O O . GLY A 1 187 ? -8.045 7.289 -7.959 1.00 96.31 187 GLY A O 1
ATOM 1421 N N . LEU A 1 188 ? -7.237 8.793 -6.488 1.00 96.50 188 LEU A N 1
ATOM 1422 C CA . LEU A 1 188 ? -6.201 9.382 -7.324 1.00 96.50 188 LEU A CA 1
ATOM 1423 C C . LEU A 1 188 ? -4.890 9.315 -6.549 1.00 96.50 188 LEU A C 1
ATOM 1425 O O . LEU A 1 188 ? -4.808 9.809 -5.423 1.00 96.50 188 LEU A O 1
ATOM 1429 N N . SER A 1 189 ? -3.871 8.726 -7.158 1.00 95.31 189 SER A N 1
ATOM 1430 C CA . SER A 1 189 ? -2.529 8.604 -6.595 1.00 95.31 189 SER A CA 1
ATOM 1431 C C . SER A 1 189 ? -1.513 9.294 -7.497 1.00 95.31 189 SER A C 1
ATOM 1433 O O . SER A 1 189 ? -1.679 9.335 -8.715 1.00 95.31 189 SER A O 1
ATOM 1435 N N . PHE A 1 190 ? -0.457 9.832 -6.898 1.00 94.75 190 PHE A N 1
ATOM 1436 C CA . PHE A 1 190 ? 0.683 10.391 -7.608 1.00 94.75 190 PHE A CA 1
ATOM 1437 C C . PHE A 1 190 ? 1.984 10.016 -6.905 1.00 94.75 190 PHE A C 1
ATOM 1439 O O . PHE A 1 190 ? 2.020 9.828 -5.687 1.00 94.75 190 PHE A O 1
ATOM 1446 N N . ALA A 1 191 ? 3.054 9.915 -7.679 1.00 92.31 191 ALA A N 1
ATOM 1447 C CA . ALA A 1 191 ? 4.399 9.738 -7.172 1.00 92.31 191 ALA A CA 1
ATOM 1448 C C . ALA A 1 191 ? 5.367 10.590 -7.983 1.00 92.31 191 ALA A C 1
ATOM 1450 O O . ALA A 1 191 ? 5.195 10.746 -9.193 1.00 92.31 191 ALA A O 1
ATOM 1451 N N . ALA A 1 192 ? 6.345 11.166 -7.296 1.00 92.38 192 ALA A N 1
ATOM 1452 C CA . ALA A 1 192 ? 7.370 12.014 -7.877 1.00 92.38 192 ALA A CA 1
ATOM 1453 C C . ALA A 1 192 ? 8.664 11.875 -7.072 1.00 92.38 192 ALA A C 1
ATOM 1455 O O . ALA A 1 192 ? 8.640 11.934 -5.841 1.00 92.38 192 ALA A O 1
ATOM 1456 N N . GLY A 1 193 ? 9.791 11.742 -7.756 1.00 87.31 193 GLY A N 1
ATOM 1457 C CA . GLY A 1 193 ? 11.107 11.649 -7.136 1.00 87.31 193 GLY A CA 1
ATOM 1458 C C . GLY A 1 193 ? 11.979 10.656 -7.876 1.00 87.31 193 GLY A C 1
ATOM 1459 O O . GLY A 1 193 ? 11.706 10.330 -9.028 1.00 87.31 193 GLY A O 1
ATOM 1460 N N . THR A 1 194 ? 13.006 10.160 -7.208 1.00 83.12 194 THR A N 1
ATOM 1461 C CA . THR A 1 194 ? 13.944 9.213 -7.795 1.00 83.12 194 THR A CA 1
ATOM 1462 C C . THR A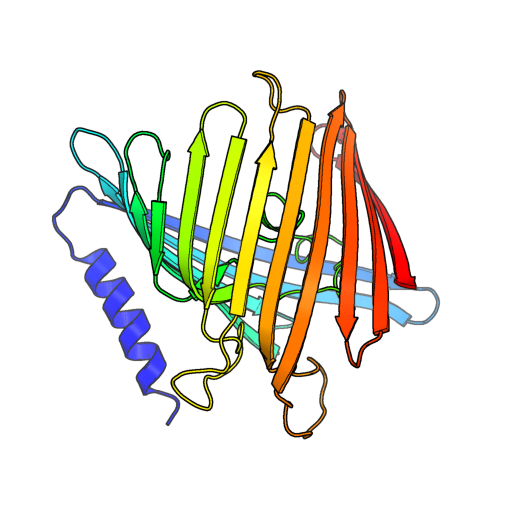 1 194 ? 13.882 7.914 -7.009 1.00 83.12 194 THR A C 1
ATOM 1464 O O . THR A 1 194 ? 13.921 7.917 -5.777 1.00 83.12 194 THR A O 1
ATOM 1467 N N . ALA A 1 195 ? 13.750 6.795 -7.717 1.00 74.06 195 ALA A N 1
ATOM 1468 C CA . ALA A 1 195 ? 13.755 5.478 -7.099 1.00 74.06 195 ALA A CA 1
ATOM 1469 C C . ALA A 1 195 ? 14.874 4.620 -7.682 1.00 74.06 195 ALA A C 1
ATOM 1471 O O . ALA A 1 195 ? 15.106 4.650 -8.891 1.00 74.06 195 ALA A O 1
ATOM 1472 N N . HIS A 1 196 ? 15.518 3.821 -6.835 1.00 73.12 196 HIS A N 1
ATOM 1473 C CA . HIS A 1 196 ? 16.321 2.709 -7.322 1.00 73.12 196 HIS A CA 1
ATOM 1474 C C . HIS A 1 196 ? 15.385 1.630 -7.860 1.00 73.12 196 HIS A C 1
ATOM 1476 O O . HIS A 1 196 ? 14.435 1.200 -7.199 1.00 73.12 196 HIS A O 1
ATOM 1482 N N . ALA A 1 197 ? 15.608 1.270 -9.117 1.00 57.34 197 ALA A N 1
ATOM 1483 C CA . ALA A 1 197 ? 14.947 0.164 -9.772 1.00 57.34 197 ALA A CA 1
ATOM 1484 C C . ALA A 1 197 ? 15.927 -1.011 -9.788 1.00 57.34 197 ALA A C 1
ATOM 1486 O O . ALA A 1 197 ? 16.809 -1.024 -10.642 1.00 57.34 197 ALA A O 1
ATOM 1487 N N . SER A 1 198 ? 15.808 -1.992 -8.888 1.00 52.06 198 SER A N 1
ATOM 1488 C CA . SER A 1 198 ? 16.326 -3.316 -9.236 1.00 52.06 198 SER A CA 1
ATOM 1489 C C . SER A 1 198 ? 15.246 -4.076 -10.000 1.00 52.06 198 SER A C 1
ATOM 1491 O O . SER A 1 198 ? 14.083 -4.163 -9.587 1.00 52.06 198 SER A O 1
ATOM 1493 N N . GLU A 1 199 ? 15.625 -4.611 -11.156 1.00 42.94 199 GLU A N 1
ATOM 1494 C CA . GLU A 1 199 ? 14.898 -5.720 -11.754 1.00 42.94 199 GLU A CA 1
ATOM 1495 C C . GLU A 1 199 ? 14.943 -6.866 -10.736 1.00 42.94 199 GLU A C 1
ATOM 1497 O O . GLU A 1 199 ? 16.009 -7.419 -10.460 1.00 42.94 199 GLU A O 1
ATOM 1502 N N . HIS A 1 200 ? 13.806 -7.219 -10.132 1.00 37.88 200 HIS A N 1
ATOM 1503 C CA . HIS A 1 200 ? 13.710 -8.490 -9.418 1.00 37.88 200 HIS A CA 1
ATOM 1504 C C . HIS A 1 200 ? 13.877 -9.603 -10.463 1.00 37.88 200 HIS A C 1
ATOM 1506 O O . HIS A 1 200 ? 12.929 -9.965 -11.154 1.00 37.88 200 HIS A O 1
ATOM 1512 N N . GLY A 1 201 ? 15.116 -10.073 -10.641 1.00 34.44 201 GLY A N 1
ATOM 1513 C CA . GLY A 1 201 ? 15.450 -11.129 -11.593 1.00 34.44 201 GLY A CA 1
ATOM 1514 C C . GLY A 1 201 ? 16.896 -11.099 -12.097 1.00 34.44 201 GLY A C 1
ATOM 1515 O O . GLY A 1 201 ? 17.162 -10.708 -13.223 1.00 34.44 201 GLY A O 1
ATOM 1516 N N . HIS A 1 202 ? 17.837 -11.602 -11.296 1.00 31.25 202 HIS A N 1
ATOM 1517 C CA . HIS A 1 202 ? 19.109 -12.199 -11.753 1.00 31.25 202 HIS A CA 1
ATOM 1518 C C . HIS A 1 202 ? 20.134 -11.371 -12.565 1.00 31.25 202 HIS A C 1
ATOM 1520 O O . HIS A 1 202 ? 21.150 -11.935 -12.982 1.00 31.25 202 HIS A O 1
ATOM 1526 N N . GLY A 1 203 ? 19.977 -10.061 -12.735 1.00 30.03 203 GLY A N 1
ATOM 1527 C CA . GLY A 1 203 ? 21.022 -9.212 -13.312 1.00 30.03 203 GLY A CA 1
ATOM 1528 C C . GLY A 1 203 ? 22.002 -8.695 -12.256 1.00 30.03 203 GLY A C 1
ATOM 1529 O O . GLY A 1 203 ? 21.627 -7.879 -11.424 1.00 30.03 203 GLY A O 1
ATOM 1530 N N . MET A 1 204 ? 23.282 -9.091 -12.308 1.00 30.44 204 MET A N 1
ATOM 1531 C CA . MET A 1 204 ? 24.370 -8.287 -11.720 1.00 30.44 204 MET A CA 1
ATOM 1532 C C . MET A 1 204 ? 24.585 -7.024 -12.574 1.00 30.44 204 MET A C 1
ATOM 1534 O O . MET A 1 204 ? 25.596 -6.895 -13.263 1.00 30.44 204 MET A O 1
ATOM 1538 N N . GLY A 1 205 ? 23.595 -6.137 -12.597 1.00 36.97 205 GLY A N 1
ATOM 1539 C CA . GLY A 1 205 ? 23.685 -4.802 -13.176 1.00 36.97 205 GLY A CA 1
ATOM 1540 C C . GLY A 1 205 ? 23.445 -3.782 -12.073 1.00 36.97 205 GLY A C 1
ATOM 1541 O O . GLY A 1 205 ? 22.535 -3.965 -11.269 1.00 36.97 205 GLY A O 1
ATOM 1542 N N . ASP A 1 206 ? 24.283 -2.748 -12.006 1.00 43.41 206 ASP A N 1
ATOM 1543 C CA . ASP A 1 206 ? 24.140 -1.668 -11.030 1.00 43.41 206 ASP A CA 1
ATOM 1544 C C . ASP A 1 206 ? 22.734 -1.055 -11.149 1.00 43.41 206 ASP A C 1
ATOM 1546 O O . ASP A 1 206 ? 22.359 -0.539 -12.205 1.00 43.41 206 ASP A O 1
ATOM 1550 N N . ALA A 1 207 ? 21.940 -1.137 -10.078 1.00 54.78 207 ALA A N 1
ATOM 1551 C CA . ALA A 1 207 ? 20.606 -0.553 -10.026 1.00 54.78 207 ALA A CA 1
ATOM 1552 C C . ALA A 1 207 ? 20.725 0.971 -10.170 1.00 54.78 207 ALA A C 1
ATOM 1554 O O . ALA A 1 207 ? 21.190 1.660 -9.260 1.00 54.78 207 ALA A O 1
ATOM 1555 N N . MET A 1 208 ? 20.324 1.518 -11.319 1.00 60.34 208 MET A N 1
ATOM 1556 C CA . MET A 1 208 ? 20.436 2.955 -11.561 1.00 60.34 208 MET A CA 1
ATOM 1557 C C . MET A 1 208 ? 19.258 3.710 -10.945 1.00 60.34 208 MET A C 1
ATOM 1559 O O . MET A 1 208 ? 18.104 3.280 -10.994 1.00 60.34 208 MET A O 1
ATOM 1563 N N . ALA A 1 209 ? 19.570 4.861 -10.356 1.00 68.88 209 ALA A N 1
ATOM 1564 C CA . ALA A 1 209 ? 18.579 5.799 -9.863 1.00 68.88 209 ALA A CA 1
ATOM 1565 C C . ALA A 1 209 ? 17.789 6.372 -11.052 1.00 68.88 209 ALA A C 1
ATOM 1567 O O . ALA A 1 209 ? 18.366 6.992 -11.946 1.00 68.88 209 ALA A O 1
ATOM 1568 N N . GLU A 1 210 ? 16.473 6.173 -11.062 1.00 73.62 210 GLU A N 1
ATOM 1569 C CA . GLU A 1 210 ? 15.599 6.606 -12.152 1.00 73.62 210 GLU A CA 1
ATOM 1570 C C . GLU A 1 210 ? 14.611 7.660 -11.647 1.00 73.62 210 GLU A C 1
ATOM 1572 O O . GLU A 1 210 ? 13.944 7.460 -10.625 1.00 73.62 210 GLU A O 1
ATOM 1577 N N . GLU A 1 211 ? 14.500 8.785 -12.359 1.00 78.69 211 GLU A N 1
ATOM 1578 C CA . GLU A 1 211 ? 13.451 9.767 -12.091 1.00 78.69 211 GLU A CA 1
ATOM 1579 C C . GLU A 1 211 ? 12.092 9.146 -12.426 1.00 78.69 211 GLU A C 1
ATOM 1581 O O . GLU A 1 211 ? 11.825 8.729 -13.552 1.00 78.69 211 GLU A O 1
ATOM 1586 N N . ARG A 1 212 ? 11.211 9.088 -11.431 1.00 77.75 212 ARG A N 1
ATOM 1587 C CA . ARG A 1 212 ? 9.875 8.520 -11.545 1.00 77.75 212 ARG A CA 1
ATOM 1588 C C . ARG A 1 212 ? 8.844 9.591 -11.272 1.00 77.75 212 ARG A C 1
ATOM 1590 O O . ARG A 1 212 ? 8.715 10.091 -10.158 1.00 77.75 212 ARG A O 1
ATOM 1597 N N . THR A 1 213 ? 8.051 9.881 -12.296 1.00 89.56 213 THR A N 1
ATOM 1598 C CA . THR A 1 213 ? 6.767 10.563 -12.136 1.00 89.56 213 THR A CA 1
ATOM 1599 C C . THR A 1 213 ? 5.667 9.602 -12.547 1.00 89.56 213 THR A C 1
ATOM 1601 O O . THR A 1 213 ? 5.706 9.064 -13.650 1.00 89.56 213 THR A O 1
ATOM 1604 N N . ALA A 1 214 ? 4.684 9.375 -11.683 1.00 90.31 214 ALA A N 1
ATOM 1605 C CA . ALA A 1 214 ? 3.571 8.486 -11.980 1.00 90.31 214 ALA A CA 1
ATOM 1606 C C . ALA A 1 214 ? 2.250 9.042 -11.446 1.00 90.31 214 ALA A C 1
ATOM 1608 O O . ALA A 1 214 ? 2.214 9.741 -10.433 1.00 90.31 214 ALA A O 1
ATOM 1609 N N . LEU A 1 215 ? 1.162 8.689 -12.124 1.00 93.38 215 LEU A N 1
ATOM 1610 C CA . LEU A 1 215 ? -0.216 8.972 -11.739 1.00 93.38 215 LEU A CA 1
ATOM 1611 C C . LEU A 1 215 ? -1.034 7.687 -11.837 1.00 93.38 215 LEU A C 1
ATOM 1613 O O . LEU A 1 215 ? -0.819 6.898 -12.754 1.00 93.38 215 LEU A O 1
ATOM 1617 N N . ALA A 1 216 ? -1.990 7.495 -10.935 1.00 91.88 216 ALA A N 1
ATOM 1618 C CA . ALA A 1 216 ? -2.942 6.394 -11.020 1.00 91.88 216 ALA A CA 1
ATOM 1619 C C . ALA A 1 216 ? -4.337 6.805 -10.562 1.00 91.88 216 ALA A C 1
ATOM 1621 O O . ALA A 1 216 ? -4.495 7.583 -9.623 1.00 91.88 216 ALA A O 1
ATOM 1622 N N . LEU A 1 217 ? -5.339 6.242 -11.221 1.00 94.50 217 LEU A N 1
ATOM 1623 C CA . LEU A 1 217 ? -6.742 6.291 -10.859 1.00 94.50 217 LEU A CA 1
ATOM 1624 C C . LEU A 1 217 ? -7.212 4.873 -10.580 1.00 94.50 217 LEU A C 1
ATOM 1626 O O . LEU A 1 217 ? -7.047 3.994 -11.419 1.00 94.50 217 LEU A O 1
ATOM 1630 N N . ASP A 1 218 ? -7.848 4.659 -9.441 1.00 93.50 218 ASP A N 1
ATOM 1631 C CA . ASP A 1 218 ? -8.392 3.356 -9.077 1.00 93.50 218 ASP A CA 1
ATOM 1632 C C . ASP A 1 218 ? -9.812 3.470 -8.554 1.00 93.50 218 ASP A C 1
ATOM 1634 O O . ASP A 1 218 ? -10.196 4.480 -7.967 1.00 93.50 218 ASP A O 1
ATOM 1638 N N . CYS A 1 219 ? -10.600 2.421 -8.749 1.00 95.12 219 CYS A N 1
ATOM 1639 C CA . CYS A 1 219 ? -11.906 2.321 -8.131 1.00 95.12 219 CYS A CA 1
ATOM 1640 C C . CYS A 1 219 ? -12.227 0.892 -7.704 1.00 95.12 219 CYS A C 1
ATOM 1642 O O . CYS A 1 219 ? -11.803 -0.087 -8.321 1.00 95.12 219 CYS A O 1
ATOM 1644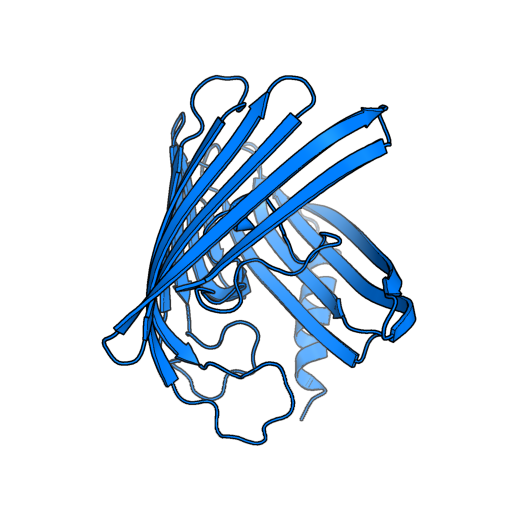 N N . THR A 1 220 ? -13.007 0.780 -6.632 1.00 95.25 220 THR A N 1
ATOM 1645 C CA . THR A 1 220 ? -13.654 -0.469 -6.232 1.00 95.25 220 THR A CA 1
ATOM 1646 C C . THR A 1 220 ? -15.152 -0.241 -6.161 1.00 95.25 220 THR A C 1
ATOM 1648 O O . THR A 1 220 ? -15.614 0.719 -5.553 1.00 95.25 220 THR A O 1
ATOM 1651 N N . TRP A 1 221 ? -15.924 -1.140 -6.758 1.00 95.75 221 TRP A N 1
ATOM 1652 C CA . TRP A 1 221 ? -17.376 -1.122 -6.696 1.00 95.75 221 TRP A CA 1
ATOM 1653 C C . TRP A 1 221 ? -17.899 -2.472 -6.216 1.00 95.75 221 TRP A C 1
ATOM 1655 O O . TRP A 1 221 ? -17.641 -3.507 -6.820 1.00 95.75 221 TRP A O 1
ATOM 1665 N N . ASN A 1 222 ? -18.654 -2.461 -5.126 1.00 94.69 222 ASN A N 1
ATOM 1666 C CA . ASN A 1 222 ? -19.376 -3.598 -4.585 1.00 94.69 222 ASN A CA 1
ATOM 1667 C C . ASN A 1 222 ? -20.841 -3.492 -5.017 1.00 94.69 222 ASN A C 1
ATOM 1669 O O . ASN A 1 222 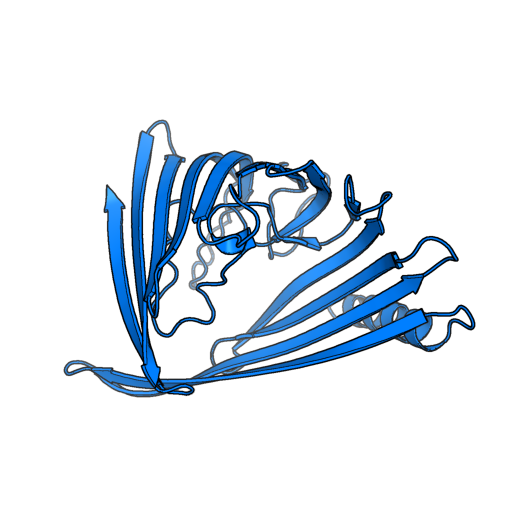? -21.534 -2.533 -4.672 1.00 94.69 222 ASN A O 1
ATOM 1673 N N . ALA A 1 223 ? -21.323 -4.480 -5.768 1.00 94.62 223 ALA A N 1
ATOM 1674 C CA . ALA A 1 223 ? -22.707 -4.538 -6.221 1.00 94.62 223 ALA A CA 1
ATOM 1675 C C . ALA A 1 223 ? -23.272 -5.952 -6.047 1.00 94.62 223 ALA A C 1
ATOM 1677 O O . ALA A 1 223 ? -22.933 -6.891 -6.774 1.00 94.62 223 ALA A O 1
ATOM 1678 N N . GLY A 1 224 ? -24.166 -6.103 -5.066 1.00 92.88 224 GLY A N 1
ATOM 1679 C CA . GLY A 1 224 ? -24.782 -7.383 -4.729 1.00 92.88 224 GLY A CA 1
ATOM 1680 C C . GLY A 1 224 ? -23.743 -8.409 -4.275 1.00 92.88 224 GLY A C 1
ATOM 1681 O O . GLY A 1 224 ? -23.189 -8.298 -3.189 1.00 92.88 224 GLY A O 1
ATOM 1682 N N . ARG A 1 225 ? -23.505 -9.426 -5.108 1.00 94.56 225 ARG A N 1
ATOM 1683 C CA . ARG A 1 225 ? -22.517 -10.496 -4.868 1.00 94.56 225 ARG A CA 1
ATOM 1684 C C . ARG A 1 225 ? -21.183 -10.275 -5.585 1.00 94.56 225 ARG A C 1
ATOM 1686 O O . ARG A 1 225 ? -20.318 -11.144 -5.508 1.00 94.56 225 ARG A O 1
ATOM 1693 N N . GLY A 1 226 ? -21.055 -9.172 -6.320 1.00 95.56 226 GLY A N 1
ATOM 1694 C CA . GLY A 1 226 ? -19.873 -8.851 -7.107 1.00 95.56 226 GLY A CA 1
ATOM 1695 C C . GLY A 1 226 ? -19.035 -7.741 -6.484 1.00 95.56 226 GLY A C 1
ATOM 1696 O O . GLY A 1 226 ? -19.588 -6.765 -5.972 1.00 95.56 226 GLY A O 1
ATOM 1697 N N . THR A 1 227 ? -17.718 -7.864 -6.608 1.00 94.56 227 THR A N 1
ATOM 1698 C CA . THR A 1 227 ? -16.757 -6.782 -6.395 1.00 94.56 227 THR A CA 1
ATOM 1699 C C . THR A 1 227 ? -15.981 -6.556 -7.685 1.00 94.56 227 THR A C 1
ATOM 1701 O O . THR A 1 227 ? -15.343 -7.466 -8.204 1.00 94.56 227 THR A O 1
ATOM 1704 N N . TYR A 1 228 ? -16.030 -5.333 -8.192 1.00 94.75 228 TYR A N 1
ATOM 1705 C CA . TYR A 1 228 ? -15.364 -4.893 -9.410 1.00 94.75 228 TYR A CA 1
ATOM 1706 C C . TYR A 1 228 ? -14.236 -3.949 -9.019 1.00 94.75 228 TYR A C 1
ATOM 1708 O O . TYR A 1 228 ? -14.443 -3.048 -8.206 1.00 94.75 228 TYR A O 1
ATOM 1716 N N . ARG A 1 229 ? -13.048 -4.151 -9.577 1.00 93.31 229 ARG A N 1
ATOM 1717 C CA . ARG A 1 229 ? -11.873 -3.317 -9.336 1.00 93.31 229 ARG A CA 1
ATOM 1718 C C . ARG A 1 229 ? -11.287 -2.873 -10.654 1.00 93.31 229 ARG A C 1
ATOM 1720 O O . ARG A 1 229 ? -11.200 -3.664 -11.588 1.00 93.31 229 ARG A O 1
ATOM 1727 N N . PHE A 1 230 ? -10.872 -1.623 -10.697 1.00 92.50 230 PHE A N 1
ATOM 1728 C CA . PHE A 1 230 ? -10.186 -1.045 -11.833 1.00 92.50 230 PHE A CA 1
ATOM 1729 C C . PHE A 1 230 ? -9.031 -0.197 -11.326 1.00 92.50 230 PHE A C 1
ATOM 1731 O O . PHE A 1 230 ? -9.177 0.509 -10.330 1.00 92.50 230 PHE A O 1
ATOM 1738 N N . GLU A 1 231 ? -7.903 -0.260 -12.020 1.00 91.38 231 GLU A N 1
ATOM 1739 C CA . GLU A 1 231 ? -6.808 0.685 -11.850 1.00 91.38 231 GLU A CA 1
ATOM 1740 C C . GLU A 1 231 ? -6.257 1.052 -13.222 1.00 91.38 231 GLU A C 1
ATOM 1742 O O . GLU A 1 231 ? -5.991 0.182 -14.047 1.00 91.38 231 GLU A O 1
ATOM 1747 N N . GLY A 1 232 ? -6.099 2.343 -13.474 1.00 90.88 232 GLY A N 1
ATOM 1748 C CA . GLY A 1 232 ? -5.410 2.865 -14.638 1.00 90.88 232 GLY A CA 1
ATOM 1749 C C . GLY A 1 232 ? -4.304 3.797 -14.190 1.00 90.88 232 GLY A C 1
ATOM 1750 O O . GLY A 1 232 ? -4.541 4.686 -13.376 1.00 90.88 232 GLY A O 1
ATOM 1751 N N . GLY A 1 233 ? -3.102 3.610 -14.717 1.00 89.81 233 GLY A N 1
ATOM 1752 C CA . GLY A 1 233 ? -1.942 4.399 -14.333 1.00 89.81 233 GLY A CA 1
ATOM 1753 C C . GLY A 1 233 ? -1.091 4.788 -15.523 1.00 89.81 233 GLY A C 1
ATOM 1754 O O . GLY A 1 233 ? -1.070 4.094 -16.538 1.00 89.81 233 GLY A O 1
ATOM 1755 N N . ALA A 1 234 ? -0.380 5.897 -15.376 1.00 90.50 234 ALA A N 1
ATOM 1756 C CA . ALA A 1 234 ? 0.620 6.350 -16.321 1.00 90.50 234 ALA A CA 1
ATOM 1757 C C . ALA A 1 234 ? 1.910 6.682 -15.574 1.00 90.50 234 ALA A C 1
ATOM 1759 O O . ALA A 1 234 ? 1.880 7.321 -14.520 1.00 90.50 234 ALA A O 1
ATOM 1760 N N . ARG A 1 235 ? 3.045 6.271 -16.129 1.00 87.31 235 ARG A N 1
ATOM 1761 C CA . ARG A 1 235 ? 4.377 6.569 -15.599 1.00 87.31 235 ARG A CA 1
ATOM 1762 C C . ARG A 1 235 ? 5.217 7.230 -16.677 1.00 87.31 235 ARG A C 1
ATOM 1764 O O . ARG A 1 235 ? 5.189 6.795 -17.822 1.00 87.31 235 ARG A O 1
ATOM 1771 N N . ARG A 1 236 ? 5.989 8.240 -16.294 1.00 86.56 236 ARG A N 1
ATOM 1772 C CA . ARG A 1 236 ? 7.031 8.830 -17.126 1.00 86.56 236 ARG A CA 1
ATOM 1773 C C . ARG A 1 236 ? 8.360 8.128 -16.848 1.00 86.56 236 ARG A C 1
ATOM 1775 O O . ARG A 1 236 ? 8.798 8.122 -15.698 1.00 86.56 236 ARG A O 1
ATOM 1782 N N . ALA A 1 237 ? 8.960 7.561 -17.887 1.00 76.62 237 ALA A N 1
ATOM 1783 C CA . ALA A 1 237 ? 10.300 6.978 -17.899 1.00 76.62 237 ALA A CA 1
ATOM 1784 C C . ALA A 1 237 ? 11.009 7.462 -19.171 1.00 76.62 237 ALA A C 1
ATOM 1786 O O . ALA A 1 237 ? 10.384 7.497 -20.228 1.00 76.62 237 ALA A O 1
ATOM 1787 N N . GLU A 1 238 ? 12.265 7.906 -19.068 1.00 77.25 238 GLU A N 1
ATOM 1788 C CA . GLU A 1 238 ? 13.058 8.380 -20.224 1.00 77.25 238 GLU A CA 1
ATOM 1789 C C . GLU A 1 238 ? 12.291 9.361 -21.138 1.00 77.25 238 GLU A C 1
ATOM 1791 O O . GLU A 1 238 ? 12.227 9.220 -22.356 1.00 77.25 238 GLU A O 1
ATOM 1796 N N . GLU A 1 239 ? 11.633 10.348 -20.523 1.00 81.06 239 GLU A N 1
ATOM 1797 C CA . GLU A 1 239 ? 10.786 11.355 -21.184 1.00 81.06 239 GLU A CA 1
ATOM 1798 C C . GLU A 1 239 ? 9.492 10.847 -21.849 1.00 81.06 239 GLU A C 1
ATOM 1800 O O . GLU A 1 239 ? 8.665 11.674 -22.237 1.00 81.06 239 GLU A O 1
ATOM 1805 N N . THR A 1 240 ? 9.248 9.537 -21.883 1.00 84.94 240 THR A N 1
ATOM 1806 C CA . THR A 1 240 ? 8.060 8.918 -22.487 1.00 84.94 240 THR A CA 1
ATOM 1807 C C . THR A 1 240 ? 7.047 8.508 -21.419 1.00 84.94 240 THR A C 1
ATOM 1809 O O . THR A 1 240 ? 7.409 8.104 -20.315 1.00 84.94 240 THR A O 1
ATOM 1812 N N . TRP A 1 241 ? 5.755 8.651 -21.724 1.00 88.00 241 TRP A N 1
ATOM 1813 C CA . TRP A 1 241 ? 4.680 8.172 -20.857 1.00 88.00 241 TRP A CA 1
ATOM 1814 C C . TRP A 1 241 ? 4.251 6.769 -21.270 1.00 88.00 241 TRP A C 1
ATOM 1816 O O . TRP A 1 241 ? 3.924 6.546 -22.430 1.00 88.00 241 TRP A O 1
ATOM 1826 N N . HIS A 1 242 ? 4.199 5.868 -20.296 1.00 86.25 242 HIS A N 1
ATOM 1827 C CA . HIS A 1 242 ? 3.734 4.495 -20.449 1.00 86.25 242 HIS A CA 1
ATOM 1828 C C . HIS A 1 242 ? 2.444 4.298 -19.672 1.00 86.25 242 HIS A C 1
ATOM 1830 O O . HIS A 1 242 ? 2.356 4.684 -18.500 1.00 86.25 242 HIS A O 1
ATOM 1836 N N . GLY A 1 243 ? 1.449 3.718 -20.337 1.00 88.50 243 GLY A N 1
ATOM 1837 C CA . GLY A 1 243 ? 0.108 3.517 -19.809 1.00 88.50 243 GLY A CA 1
ATOM 1838 C C . GLY A 1 243 ? -0.126 2.074 -19.379 1.00 88.50 243 GLY A C 1
ATOM 1839 O O . GLY A 1 243 ? 0.336 1.129 -20.012 1.00 88.50 243 GLY A O 1
ATOM 1840 N N . THR A 1 244 ? -0.891 1.899 -18.306 1.00 88.00 244 THR A N 1
ATOM 1841 C CA . THR A 1 244 ? -1.374 0.586 -17.863 1.00 88.00 244 THR A CA 1
ATOM 1842 C C . THR A 1 244 ? -2.827 0.670 -17.460 1.00 88.00 244 THR A C 1
ATOM 1844 O O . THR A 1 244 ? -3.253 1.655 -16.855 1.00 88.00 244 THR A O 1
ATOM 1847 N N . LEU A 1 245 ? -3.572 -0.383 -17.768 1.00 89.75 245 LEU A N 1
ATOM 1848 C CA . LEU A 1 245 ? -4.940 -0.573 -17.317 1.00 89.75 245 LEU A CA 1
ATOM 1849 C C . LEU A 1 245 ? -5.080 -1.968 -16.728 1.00 89.75 245 LEU A C 1
ATOM 1851 O O . LEU A 1 245 ? -4.579 -2.942 -17.285 1.00 89.75 245 LEU A O 1
ATOM 1855 N N . PHE A 1 246 ? -5.828 -2.058 -15.642 1.00 89.38 246 PHE A N 1
ATOM 1856 C CA . PHE A 1 246 ? -6.169 -3.288 -14.960 1.00 89.38 246 PHE A CA 1
ATOM 1857 C C . PHE A 1 246 ? -7.649 -3.307 -14.611 1.00 89.38 246 PHE A C 1
ATOM 1859 O O . PHE A 1 246 ? -8.220 -2.304 -14.181 1.00 89.38 246 PHE A O 1
ATOM 1866 N N . GLY A 1 247 ? -8.253 -4.482 -14.748 1.00 90.56 247 GLY A N 1
ATOM 1867 C CA . GLY A 1 247 ? -9.591 -4.763 -14.259 1.00 90.56 247 GLY A CA 1
ATOM 1868 C C . GLY A 1 247 ? -9.652 -6.133 -13.601 1.00 90.56 247 GLY A C 1
ATOM 1869 O O . GLY A 1 247 ? -9.095 -7.097 -14.121 1.00 90.56 247 GLY A O 1
ATOM 1870 N N . ALA A 1 248 ? -10.372 -6.232 -12.488 1.00 91.25 248 ALA A N 1
ATOM 1871 C CA . ALA A 1 248 ? -10.702 -7.499 -11.852 1.00 91.25 248 ALA A CA 1
ATOM 1872 C C . ALA A 1 248 ? -12.155 -7.539 -11.387 1.00 91.25 248 ALA A C 1
ATOM 1874 O O . ALA A 1 248 ? -12.742 -6.525 -11.005 1.00 91.25 248 ALA A O 1
ATOM 1875 N N . VAL A 1 249 ? -12.726 -8.737 -11.403 1.00 93.00 249 VAL A N 1
ATOM 1876 C CA . VAL A 1 249 ? -14.078 -9.023 -10.939 1.00 93.00 249 VAL A CA 1
ATOM 1877 C C . VAL A 1 249 ? -14.041 -10.255 -10.055 1.00 93.00 249 VAL A C 1
ATOM 1879 O O . VAL A 1 249 ? -13.626 -11.323 -10.498 1.00 93.00 249 VAL A O 1
ATOM 1882 N N . ASP A 1 250 ? -14.548 -10.106 -8.837 1.00 92.38 250 ASP A N 1
ATOM 1883 C CA . ASP A 1 250 ? -14.840 -11.199 -7.920 1.00 92.38 250 ASP A CA 1
ATOM 1884 C C . ASP A 1 250 ? -16.353 -11.379 -7.842 1.00 92.38 250 ASP A C 1
ATOM 1886 O O . ASP A 1 250 ? -17.080 -10.414 -7.615 1.00 92.38 250 ASP A O 1
ATOM 1890 N N . TYR A 1 251 ? -16.848 -12.605 -7.976 1.00 95.38 251 TYR A N 1
ATOM 1891 C CA . TYR A 1 251 ? -18.267 -12.911 -7.832 1.00 95.38 251 TYR A CA 1
ATOM 1892 C C . TYR A 1 251 ? -18.488 -14.077 -6.871 1.00 95.38 251 TYR A C 1
ATOM 1894 O O . TYR A 1 251 ? -18.049 -15.203 -7.118 1.00 95.38 251 TYR A O 1
ATOM 1902 N N . ALA A 1 252 ? -19.201 -13.824 -5.773 1.00 95.88 252 ALA A N 1
ATOM 1903 C CA . ALA A 1 252 ? -19.525 -14.842 -4.781 1.00 95.88 252 ALA A CA 1
ATOM 1904 C C . ALA A 1 252 ? -20.609 -15.798 -5.312 1.00 95.88 252 ALA A C 1
ATOM 1906 O O . ALA A 1 252 ? -21.802 -15.476 -5.342 1.00 95.88 252 ALA A O 1
ATOM 1907 N N . LEU A 1 253 ? -20.200 -17.008 -5.699 1.00 95.38 253 LEU A N 1
ATOM 1908 C CA . LEU A 1 253 ? -21.113 -18.082 -6.096 1.00 95.38 253 LEU A CA 1
ATOM 1909 C C . LEU A 1 253 ? -21.814 -18.667 -4.861 1.00 95.38 253 LEU A C 1
ATOM 1911 O O . LEU A 1 253 ? -23.039 -18.820 -4.837 1.00 95.38 253 LEU A O 1
ATOM 1915 N N . LEU A 1 254 ? -21.033 -18.933 -3.810 1.00 94.62 254 LEU A N 1
ATOM 1916 C CA . LEU A 1 254 ? -21.461 -19.441 -2.502 1.00 94.62 254 LEU A CA 1
ATOM 1917 C C . LEU A 1 254 ? -20.668 -18.728 -1.389 1.00 94.62 254 LEU A C 1
ATOM 1919 O O . LEU A 1 254 ? -19.635 -18.131 -1.681 1.00 94.62 254 LEU A O 1
ATOM 1923 N N . PRO A 1 255 ? -21.061 -18.832 -0.102 1.00 89.31 255 PRO A N 1
ATOM 1924 C CA . PRO A 1 255 ? -20.360 -18.154 1.000 1.00 89.31 255 PRO A CA 1
ATOM 1925 C C . PRO A 1 255 ? -18.858 -18.463 1.138 1.00 89.31 255 PRO A C 1
ATOM 1927 O O . PRO A 1 255 ? -18.158 -17.761 1.857 1.00 89.31 255 PRO A O 1
ATOM 1930 N N . ARG A 1 256 ? -18.371 -19.535 0.500 1.00 90.44 256 ARG A N 1
ATOM 1931 C CA . ARG A 1 256 ? -16.963 -19.966 0.506 1.00 90.44 256 ARG A CA 1
ATOM 1932 C C . ARG A 1 256 ? -16.418 -20.259 -0.895 1.00 90.44 256 ARG A C 1
ATOM 1934 O O . ARG A 1 256 ? -15.395 -20.919 -1.018 1.00 90.44 256 ARG A O 1
ATOM 1941 N N . LEU A 1 257 ? -17.131 -19.839 -1.941 1.00 90.88 257 LEU A N 1
ATOM 1942 C CA . LEU A 1 257 ? -16.730 -20.073 -3.324 1.00 90.88 257 LEU A CA 1
ATOM 1943 C C . LEU A 1 257 ? -16.916 -18.793 -4.129 1.00 90.88 257 LEU A C 1
ATOM 1945 O O . LEU A 1 257 ? -18.043 -18.321 -4.300 1.00 90.88 257 LEU A O 1
ATOM 1949 N N . THR A 1 258 ? -15.812 -18.289 -4.664 1.00 91.56 258 THR A N 1
ATOM 1950 C CA . THR A 1 258 ? -15.764 -17.069 -5.465 1.00 91.56 258 THR A CA 1
ATOM 1951 C C . THR A 1 258 ? -15.210 -17.410 -6.840 1.00 91.56 258 THR A C 1
ATOM 1953 O O . THR A 1 258 ? -14.207 -18.111 -6.944 1.00 91.56 258 THR A O 1
ATOM 1956 N N . ALA A 1 259 ? -15.868 -16.926 -7.889 1.00 92.38 259 ALA A N 1
ATOM 1957 C CA . ALA A 1 259 ? -15.296 -16.891 -9.227 1.00 92.38 259 ALA A CA 1
ATOM 1958 C C . ALA A 1 259 ? -14.555 -15.567 -9.402 1.00 92.38 259 ALA A C 1
ATOM 1960 O O . ALA A 1 259 ? -15.101 -14.519 -9.059 1.00 92.38 259 ALA A O 1
ATOM 1961 N N . GLN A 1 260 ? -13.334 -15.620 -9.924 1.00 91.00 260 GLN A N 1
ATOM 1962 C CA . GLN A 1 260 ? -12.508 -14.440 -10.141 1.00 91.00 260 GLN A CA 1
ATOM 1963 C C . GLN A 1 260 ? -12.054 -14.384 -11.594 1.00 91.00 260 GLN A C 1
ATOM 1965 O O . GLN A 1 260 ? -11.734 -15.412 -12.192 1.00 91.00 260 GLN A O 1
ATOM 1970 N N . ALA A 1 261 ? -12.031 -13.182 -12.152 1.00 90.94 261 ALA A N 1
ATOM 1971 C CA . ALA A 1 261 ? -11.455 -12.904 -13.457 1.00 90.94 261 ALA A CA 1
ATOM 1972 C C . ALA A 1 261 ? -10.697 -11.582 -13.387 1.00 90.94 261 ALA A C 1
ATOM 1974 O O . ALA A 1 261 ? -11.178 -10.625 -12.783 1.00 90.94 261 ALA A O 1
ATOM 1975 N N . ALA A 1 262 ? -9.533 -11.524 -14.023 1.00 89.19 262 ALA A N 1
ATOM 1976 C CA . ALA A 1 262 ? -8.723 -10.321 -14.092 1.00 89.19 262 ALA A CA 1
ATOM 1977 C C . ALA A 1 262 ? -8.080 -10.186 -15.474 1.00 89.19 262 ALA A C 1
ATOM 1979 O O . ALA A 1 262 ? -7.879 -11.178 -16.176 1.00 89.19 262 ALA A O 1
ATOM 1980 N N . GLY A 1 263 ? -7.778 -8.954 -15.863 1.00 87.88 263 GLY A N 1
ATOM 1981 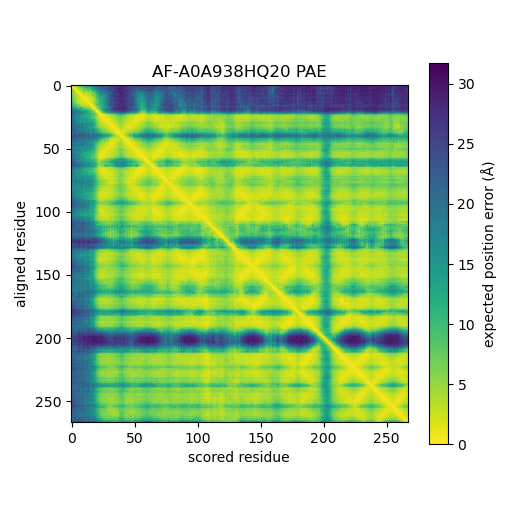C CA . GLY A 1 263 ? -7.126 -8.633 -17.123 1.00 87.88 263 GLY A CA 1
ATOM 1982 C C . GLY A 1 263 ? -6.334 -7.339 -17.015 1.00 87.88 263 GLY A C 1
ATOM 1983 O O . GLY A 1 263 ? -6.657 -6.464 -16.211 1.00 87.88 263 GLY A O 1
ATOM 1984 N N . GLN A 1 264 ? -5.297 -7.234 -17.838 1.00 87.12 264 GLN A N 1
ATOM 1985 C CA . GLN A 1 264 ? -4.404 -6.084 -17.879 1.00 87.12 264 GLN A CA 1
ATOM 1986 C C . GLN A 1 264 ? -4.017 -5.742 -19.317 1.00 87.12 264 GLN A C 1
ATOM 1988 O O . GLN A 1 264 ? -3.998 -6.617 -20.185 1.00 87.12 264 GLN A O 1
ATOM 1993 N N . MET A 1 265 ? -3.723 -4.470 -19.558 1.00 84.69 265 MET A N 1
ATOM 1994 C CA . MET A 1 265 ? -3.281 -3.934 -20.841 1.00 84.69 265 MET A CA 1
ATOM 1995 C C . MET A 1 265 ? -2.152 -2.926 -20.612 1.00 84.69 265 MET A C 1
ATOM 1997 O O . MET A 1 265 ? -2.201 -2.154 -19.653 1.00 84.69 265 MET A O 1
ATOM 2001 N N . TYR A 1 266 ? -1.173 -2.936 -21.515 1.00 83.19 266 TYR A N 1
ATOM 2002 C CA . TYR A 1 266 ? 0.006 -2.070 -21.516 1.00 83.19 266 TYR A CA 1
ATOM 2003 C C . TYR A 1 266 ? 0.080 -1.302 -22.840 1.00 83.19 266 TYR A C 1
ATOM 2005 O O . TYR A 1 266 ? -0.307 -1.854 -23.876 1.00 83.19 266 TYR A O 1
ATOM 2013 N N . GLU A 1 267 ? 0.581 -0.068 -22.787 1.00 71.19 267 GLU A N 1
ATOM 2014 C CA . GLU A 1 267 ? 0.958 0.754 -23.948 1.00 71.19 267 GLU A CA 1
ATOM 2015 C C . GLU A 1 267 ? 2.442 1.136 -23.896 1.00 71.19 267 GLU A C 1
ATOM 2017 O O . GLU A 1 267 ? 2.903 1.616 -22.828 1.00 71.19 267 GLU A O 1
#